Protein AF-A0A418AYM3-F1 (afdb_monomer)

Mean predicted aligned error: 15.89 Å

Solvent-accessible surface area (backbone atoms only — not comparable to full-atom values): 17058 Å² total; per-residue (Å²): 141,89,84,92,72,66,67,68,60,54,55,49,50,54,51,50,50,59,42,54,69,32,86,72,58,25,53,63,53,52,51,51,53,23,50,48,31,40,49,50,16,50,53,50,24,64,75,63,73,41,89,40,76,66,25,54,49,30,38,49,53,20,50,52,45,51,55,51,46,59,67,60,46,63,55,54,53,56,54,37,52,49,24,62,74,59,51,32,89,88,58,82,89,62,53,74,69,54,29,53,52,44,51,51,33,36,52,25,46,61,54,18,50,60,26,42,50,51,15,49,52,28,46,67,39,72,61,55,86,71,81,69,89,84,64,85,72,82,57,76,62,61,91,87,63,68,95,62,60,25,68,61,31,40,52,53,18,53,51,25,47,51,51,28,53,56,49,48,53,51,52,53,52,54,49,51,53,55,50,53,50,52,49,51,55,51,50,54,61,41,63,76,53,69,92,56,70,58,96,78,76,89,88,55,64,64,20,30,33,36,26,73,51,70,98,60,45,79,45,65,31,39,24,74,42,73,42,69,95,76,60,24,32,28,39,43,98,41,61,43,74,43,98,86,71,51,75,39,72,44,73,38,52,69,90,34,46,44,79,75,44,80,68,83,44,79,67,53,49,54,50,46,64,74,51,28,43,84,65,55,61,77,62,68,81,70,78,53,76,70,66,62,62,64,73,72,73,127

Sequence (298 aa):
MGDAGGGRTADSLVKIVGYTSSTYKADKVSKSIGYGFAFLARVIELYAKKPTRHSQGLSAVAGQIAYARYVTRFTGIFECLEALKNGSWVGADDNDHLKRVVTLQVYSMLLYYPLEHASFVGFVYVVDAFSVTGVTFSRSAPKWFPSLDASKCSRQSCMAWGAYVALDLYVNHARLSILAERERQLLDKKSDVPDVEVRSIPIRKDDEVLIVRGSNKGKEGRVTQVYRKKFVIHVERVVKEKVNGAAVNTGIHPSKVVITKLKLDKDRKKILERKNRAVGDKNKGKFTEADVAMANVD

InterPro domains:
  IPR005756 Large ribosomal subunit protein uL24, eukaryota_archaea [PF16906] (197-275)
  IPR005756 Large ribosomal subunit protein uL24, eukaryota_archaea [PTHR11143] (196-292)
  IPR005756 Large ribosomal subunit protein uL24, eukaryota_archaea [TIGR01080] (196-275)
  IPR005824 KOW [PF00467] (205-236)
  IPR005824 KOW [SM00739] (202-229)
  IPR005825 Large ribosomal subunit protein uL24, conserved site [PS01108] (206-223)
  IPR008733 Peroxisomal biogenesis factor 11 [PF05648] (14-132)
  IPR008991 Translation protein SH3-like domain superfamily [SSF50104] (195-276)
  IPR014722 Large ribosomal subunit protein uL2, domain 2 [G3DSA:2.30.30.30] (170-296)
  IPR041988 Large ribosomal subunit protein uL24, KOW domain [cd06089] (206-259)

Radius of gyration: 35.19 Å; Cα contacts (8 Å, |Δi|>4): 288; chains: 1; bounding box: 111×43×90 Å

Structure (mmCIF, N/CA/C/O backbone):
data_AF-A0A418AYM3-F1
#
_entry.id   AF-A0A418AYM3-F1
#
loop_
_atom_site.group_PDB
_atom_site.id
_atom_site.type_symbol
_atom_site.label_atom_id
_atom_site.label_alt_id
_atom_site.label_comp_id
_atom_site.label_asym_id
_atom_site.label_entity_id
_atom_site.label_seq_id
_atom_site.pdbx_PDB_ins_code
_atom_site.Cartn_x
_atom_site.Cartn_y
_atom_site.Cartn_z
_atom_site.occupancy
_atom_site.B_iso_or_equiv
_atom_site.auth_seq_id
_atom_site.auth_comp_id
_atom_site.auth_asym_id
_atom_site.auth_atom_id
_atom_site.pdbx_PDB_model_num
ATOM 1 N N . MET A 1 1 ? -20.464 27.013 -10.805 1.00 36.78 1 MET A N 1
ATOM 2 C CA . MET A 1 1 ? -19.356 26.990 -11.785 1.00 36.78 1 MET A CA 1
ATOM 3 C C . MET A 1 1 ? -18.076 26.855 -10.979 1.00 36.78 1 MET A C 1
ATOM 5 O O . MET A 1 1 ? -17.816 27.732 -10.182 1.00 36.78 1 MET A O 1
ATOM 9 N N . GLY A 1 2 ? -17.338 25.753 -10.956 1.00 45.09 2 GLY A N 1
ATOM 10 C CA . GLY A 1 2 ? -17.092 24.791 -12.019 1.00 45.09 2 GLY A CA 1
ATOM 11 C C . GLY A 1 2 ? -15.618 24.877 -12.408 1.00 45.09 2 GLY A C 1
ATOM 12 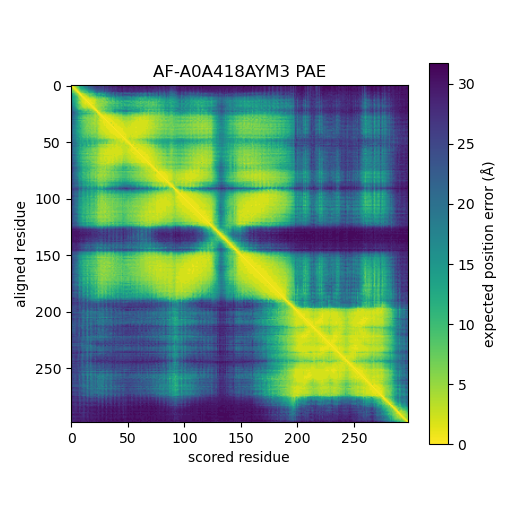O O . GLY A 1 2 ? -15.334 25.246 -13.534 1.00 45.09 2 GLY A O 1
ATOM 13 N N . ASP A 1 3 ? -14.707 24.576 -11.478 1.00 37.41 3 ASP A N 1
ATOM 14 C CA . ASP A 1 3 ? -13.320 24.242 -11.814 1.00 37.41 3 ASP A CA 1
ATOM 15 C C . ASP A 1 3 ? -12.837 23.107 -10.902 1.00 37.41 3 ASP A C 1
ATOM 17 O O . ASP A 1 3 ? -12.295 23.304 -9.819 1.00 37.41 3 ASP A O 1
ATOM 21 N N . ALA A 1 4 ? -13.161 21.881 -11.306 1.00 42.47 4 ALA A N 1
ATOM 22 C CA . ALA A 1 4 ? -12.721 20.647 -10.655 1.00 42.47 4 ALA A CA 1
ATOM 23 C C . ALA A 1 4 ? -11.953 19.749 -11.645 1.00 42.47 4 ALA A C 1
ATOM 25 O O . ALA A 1 4 ? -11.939 18.524 -11.505 1.00 42.47 4 ALA A O 1
ATOM 26 N N . GLY A 1 5 ? -11.342 20.358 -12.672 1.00 41.41 5 GLY A N 1
ATOM 27 C CA . GLY A 1 5 ? -10.669 19.651 -13.765 1.00 41.41 5 GLY A CA 1
ATOM 28 C C . GLY A 1 5 ? -9.152 19.856 -13.831 1.00 41.41 5 GLY A C 1
ATOM 29 O O . GLY A 1 5 ? -8.444 18.921 -14.195 1.00 41.41 5 GLY A O 1
ATOM 30 N N . GLY A 1 6 ? -8.636 21.035 -13.452 1.00 43.59 6 GLY A N 1
ATOM 31 C CA . GLY A 1 6 ? -7.238 21.420 -13.719 1.00 43.59 6 GLY A CA 1
ATOM 32 C C . GLY A 1 6 ? -6.185 21.009 -12.677 1.00 43.59 6 GLY A C 1
ATOM 33 O O . GLY A 1 6 ? -5.007 20.903 -13.006 1.00 43.59 6 GLY A O 1
ATOM 34 N N . GLY A 1 7 ? -6.573 20.740 -11.424 1.00 47.88 7 GLY A N 1
ATOM 35 C CA . GLY A 1 7 ? -5.605 20.561 -10.325 1.00 47.88 7 GLY A CA 1
ATOM 36 C C . GLY A 1 7 ? -4.779 19.267 -10.378 1.00 47.88 7 GLY A C 1
ATOM 37 O O . GLY A 1 7 ? -3.614 19.253 -9.993 1.00 47.88 7 GLY A O 1
ATOM 38 N N . ARG A 1 8 ? -5.342 18.168 -10.898 1.00 52.84 8 ARG A N 1
ATOM 39 C CA . ARG A 1 8 ? -4.663 16.857 -10.893 1.00 52.84 8 ARG A CA 1
ATOM 40 C C . ARG A 1 8 ? -3.516 16.761 -11.900 1.00 52.84 8 ARG A C 1
ATOM 42 O O . ARG A 1 8 ? -2.534 16.070 -11.632 1.00 52.84 8 ARG A O 1
ATOM 49 N N . THR A 1 9 ? -3.624 17.423 -13.049 1.00 55.75 9 THR A N 1
ATOM 50 C CA . THR A 1 9 ? -2.596 17.383 -14.101 1.00 55.75 9 THR A CA 1
ATOM 51 C C . THR A 1 9 ? -1.402 18.264 -13.744 1.00 55.75 9 THR A C 1
ATOM 53 O O . THR A 1 9 ? -0.266 17.819 -13.899 1.00 55.75 9 THR A O 1
ATOM 56 N N . ALA A 1 10 ? -1.646 19.451 -13.176 1.00 58.22 10 ALA A N 1
ATOM 57 C CA . ALA A 1 10 ? -0.600 20.334 -12.662 1.00 58.22 10 ALA A CA 1
ATOM 58 C C . ALA A 1 10 ? 0.210 19.661 -11.538 1.00 58.22 10 ALA A C 1
ATOM 60 O O . ALA A 1 10 ? 1.436 19.604 -11.622 1.00 58.22 10 ALA A O 1
ATOM 61 N N . ASP A 1 11 ? -0.458 19.035 -10.562 1.00 73.00 11 ASP A N 1
ATOM 62 C CA . ASP A 1 11 ? 0.208 18.271 -9.495 1.00 73.00 11 ASP A CA 1
ATOM 63 C C . ASP A 1 11 ? 1.028 17.089 -10.029 1.00 73.00 11 ASP A C 1
ATOM 65 O O . ASP A 1 11 ? 2.092 16.761 -9.500 1.00 73.00 11 ASP A O 1
ATOM 69 N N . SER A 1 12 ? 0.538 16.428 -11.080 1.00 72.44 12 SER A N 1
ATOM 70 C CA . SER A 1 12 ? 1.237 15.300 -11.703 1.00 72.44 12 SER A CA 1
ATOM 71 C C . SER A 1 12 ? 2.505 15.758 -12.421 1.00 72.44 12 SER A C 1
ATOM 73 O O . SER A 1 12 ? 3.556 15.141 -12.258 1.00 72.44 12 SER A O 1
ATOM 75 N N . LEU A 1 13 ? 2.435 16.863 -13.168 1.00 74.81 13 LEU A N 1
ATOM 76 C CA . LEU A 1 13 ? 3.589 17.441 -13.855 1.00 74.81 13 LEU A CA 1
ATOM 77 C C . LEU A 1 13 ? 4.638 17.947 -12.867 1.00 74.81 13 LEU A C 1
ATOM 79 O O . LEU A 1 13 ? 5.813 17.648 -13.044 1.00 74.81 13 LEU A O 1
ATOM 83 N N . VAL A 1 14 ? 4.233 18.623 -11.791 1.00 77.81 14 VAL A N 1
ATOM 84 C CA . VAL A 1 14 ? 5.157 19.073 -10.737 1.00 77.81 14 VAL A CA 1
ATOM 85 C C . VAL A 1 14 ? 5.858 17.884 -10.071 1.00 77.81 14 VAL A C 1
ATOM 87 O O . VAL A 1 14 ? 7.068 17.931 -9.849 1.00 77.81 14 VAL A O 1
ATOM 90 N N . LYS A 1 15 ? 5.145 16.777 -9.820 1.00 75.69 15 LYS A N 1
ATOM 91 C CA . LYS A 1 15 ? 5.744 15.535 -9.297 1.00 75.69 15 LYS A CA 1
ATOM 92 C C . LYS A 1 15 ? 6.720 14.892 -10.278 1.00 75.69 15 LYS A C 1
ATOM 94 O O . LYS A 1 15 ? 7.778 14.437 -9.852 1.00 75.69 15 LYS A O 1
ATOM 99 N N . ILE A 1 16 ? 6.389 14.857 -11.569 1.00 71.38 16 ILE A N 1
ATOM 100 C CA . ILE A 1 16 ? 7.283 14.335 -12.613 1.00 71.38 16 ILE A CA 1
ATOM 101 C C . ILE A 1 16 ? 8.535 15.205 -12.709 1.00 71.38 16 ILE A C 1
ATOM 103 O O . ILE A 1 16 ? 9.635 14.665 -12.678 1.00 71.38 16 ILE A O 1
ATOM 107 N N . VAL A 1 17 ? 8.380 16.531 -12.743 1.00 74.69 17 VAL A N 1
ATOM 108 C CA . VAL A 1 17 ? 9.496 17.484 -12.781 1.00 74.69 17 VAL A CA 1
ATOM 109 C C . VAL A 1 17 ? 10.391 17.299 -11.558 1.00 74.69 17 VAL A C 1
ATOM 111 O O . VAL A 1 17 ? 11.592 17.106 -11.726 1.00 74.69 17 VAL A O 1
ATOM 114 N N . GLY A 1 18 ? 9.815 17.229 -10.353 1.00 70.88 18 GLY A N 1
ATOM 115 C CA . GLY A 1 18 ? 10.549 16.956 -9.113 1.00 70.88 18 GLY A CA 1
ATOM 116 C C . GLY A 1 18 ? 11.254 15.592 -9.091 1.00 70.88 18 GLY A C 1
ATOM 117 O O . GLY A 1 18 ? 12.337 15.450 -8.524 1.00 70.88 18 GLY A O 1
ATOM 118 N N . TYR A 1 19 ? 10.672 14.577 -9.736 1.00 68.75 19 TYR A N 1
ATOM 119 C CA . TYR A 1 19 ? 11.290 13.260 -9.895 1.00 68.75 19 TYR A CA 1
ATOM 120 C C . TYR A 1 19 ? 12.462 13.293 -10.885 1.00 68.75 19 TYR A C 1
ATOM 122 O O . TYR A 1 19 ? 13.511 12.712 -10.618 1.00 68.75 19 TYR A O 1
ATOM 130 N N . THR A 1 20 ? 12.308 14.002 -12.006 1.00 63.72 20 THR A N 1
ATOM 131 C CA . THR A 1 20 ? 13.342 14.157 -13.042 1.00 63.72 20 THR A CA 1
ATOM 132 C C . THR A 1 20 ? 14.465 15.108 -12.648 1.00 63.72 20 THR A C 1
ATOM 134 O O . THR A 1 20 ? 15.572 14.971 -13.155 1.00 63.72 20 THR A O 1
ATOM 137 N N . SER A 1 21 ? 14.210 16.059 -11.746 1.00 63.84 21 SER A N 1
ATOM 138 C CA . SER A 1 21 ? 15.212 17.015 -11.264 1.00 63.84 21 SER A CA 1
ATOM 139 C C . SER A 1 21 ? 16.143 16.416 -10.211 1.00 63.84 21 SER A C 1
ATOM 141 O O . SER A 1 21 ? 17.162 17.010 -9.874 1.00 63.84 21 SER A O 1
ATOM 143 N N . SER A 1 22 ? 15.804 15.246 -9.667 1.00 66.12 22 SER A N 1
ATOM 144 C CA . SER A 1 22 ? 16.692 14.487 -8.796 1.00 66.12 22 SER A CA 1
ATOM 145 C C . SER A 1 22 ? 17.742 13.772 -9.645 1.00 66.12 22 SER A C 1
ATOM 147 O O . SER A 1 22 ? 17.424 12.851 -10.396 1.00 66.12 22 SER A O 1
ATOM 149 N N . THR A 1 23 ? 19.007 14.170 -9.493 1.00 59.06 23 THR A N 1
ATOM 150 C CA . THR A 1 23 ? 20.146 13.654 -10.274 1.00 59.06 23 THR A CA 1
ATOM 151 C C . THR A 1 23 ? 20.258 12.126 -10.254 1.00 59.06 23 THR A C 1
ATOM 153 O O . THR A 1 23 ? 20.696 11.534 -11.234 1.00 59.06 23 THR A O 1
ATOM 156 N N . TYR A 1 24 ? 19.830 11.478 -9.166 1.00 61.88 24 TYR A N 1
ATOM 157 C CA . TYR A 1 24 ? 19.877 10.022 -9.005 1.00 61.88 24 TYR A CA 1
ATOM 158 C C . TYR A 1 24 ? 18.598 9.315 -9.504 1.00 61.88 24 TYR A C 1
ATOM 160 O O . TYR A 1 24 ? 18.683 8.262 -10.132 1.00 61.88 24 TYR A O 1
ATOM 168 N N . LYS A 1 25 ? 17.406 9.918 -9.353 1.00 64.44 25 LYS A N 1
ATOM 169 C CA . LYS A 1 25 ? 16.136 9.330 -9.845 1.00 64.44 25 LYS A CA 1
ATOM 170 C C . LYS A 1 25 ? 15.905 9.537 -11.346 1.00 64.44 25 LYS A C 1
ATOM 172 O O . LYS A 1 25 ? 15.148 8.778 -11.958 1.00 64.44 25 LYS A O 1
ATOM 177 N N . ALA A 1 26 ? 16.587 10.511 -11.951 1.00 68.69 26 ALA A N 1
ATOM 178 C CA . ALA A 1 26 ? 16.517 10.819 -13.378 1.00 68.69 26 ALA A CA 1
ATOM 179 C C . ALA A 1 26 ? 16.945 9.649 -14.287 1.00 68.69 26 ALA A C 1
ATOM 181 O O . ALA A 1 26 ? 16.439 9.542 -15.406 1.00 68.69 26 ALA A O 1
ATOM 182 N N . ASP A 1 27 ? 17.802 8.727 -13.816 1.00 74.38 27 ASP A N 1
ATOM 183 C CA . ASP A 1 27 ? 18.260 7.573 -14.614 1.00 74.38 27 ASP A CA 1
ATOM 184 C C . ASP A 1 27 ? 17.092 6.732 -15.146 1.00 74.38 27 ASP A C 1
ATOM 186 O O . ASP A 1 27 ? 17.103 6.293 -16.297 1.00 74.38 27 ASP A O 1
ATOM 190 N N . LYS A 1 28 ? 16.043 6.549 -14.338 1.00 75.56 28 LYS A N 1
ATOM 191 C CA . LYS A 1 28 ? 14.862 5.754 -14.711 1.00 75.56 28 LYS A CA 1
ATOM 192 C C . LYS A 1 28 ? 14.085 6.387 -15.868 1.00 75.56 28 LYS A C 1
ATOM 194 O O . LYS A 1 28 ? 13.540 5.671 -16.714 1.00 75.56 28 LYS A O 1
ATOM 199 N N . VAL A 1 29 ? 14.077 7.715 -15.946 1.00 80.38 29 VAL A N 1
ATOM 200 C CA . VAL A 1 29 ? 13.439 8.459 -17.039 1.00 80.38 29 VAL A CA 1
ATOM 201 C C . VAL A 1 29 ? 14.295 8.382 -18.297 1.00 80.38 29 VAL A C 1
ATOM 203 O O . VAL A 1 29 ? 13.788 7.980 -19.344 1.00 80.38 29 VAL A O 1
ATOM 206 N N . SER A 1 30 ? 15.603 8.622 -18.186 1.00 81.62 30 SER A N 1
ATOM 207 C CA . SER A 1 30 ? 16.551 8.456 -19.298 1.00 81.62 30 SER A CA 1
ATOM 208 C C . SER A 1 30 ? 16.526 7.034 -19.869 1.00 81.62 30 SER A C 1
ATOM 210 O O . SER A 1 30 ? 16.539 6.850 -21.084 1.00 81.62 30 SER A O 1
ATOM 212 N N . LYS A 1 31 ? 16.411 6.013 -19.008 1.00 83.44 31 LYS A N 1
ATOM 213 C CA . LYS A 1 31 ? 16.246 4.601 -19.392 1.00 83.44 31 LYS A CA 1
ATOM 214 C C . LYS A 1 31 ? 14.990 4.384 -20.233 1.00 83.44 31 LYS A C 1
ATOM 216 O O . LYS A 1 31 ? 15.053 3.735 -21.273 1.00 83.44 31 LYS A O 1
ATOM 221 N N . SER A 1 32 ? 13.863 4.929 -19.781 1.00 85.69 32 SER A N 1
ATOM 222 C CA . SER A 1 32 ? 12.568 4.781 -20.454 1.00 85.69 32 SER A CA 1
ATOM 223 C C . SER A 1 32 ? 12.567 5.465 -21.821 1.00 85.69 32 SER A C 1
ATOM 225 O O . SER A 1 32 ? 12.124 4.872 -22.801 1.00 85.69 32 SER A O 1
ATOM 227 N N . ILE A 1 33 ? 13.142 6.668 -21.910 1.00 88.75 33 ILE A N 1
ATOM 228 C CA . ILE A 1 33 ? 13.311 7.402 -23.172 1.00 88.75 33 ILE A CA 1
ATOM 229 C C . ILE A 1 33 ? 14.222 6.624 -24.131 1.00 88.75 33 ILE A C 1
ATOM 231 O O . ILE A 1 33 ? 13.869 6.429 -25.293 1.00 88.75 33 ILE A O 1
ATOM 235 N N . GLY A 1 34 ? 15.360 6.123 -23.641 1.00 88.19 34 GLY A N 1
ATOM 236 C CA . GLY A 1 34 ? 16.303 5.341 -24.441 1.00 88.19 34 GLY A CA 1
ATOM 237 C C . GLY A 1 34 ? 15.672 4.079 -25.034 1.00 88.19 34 GLY A C 1
ATOM 238 O O . GLY A 1 34 ? 15.790 3.840 -26.236 1.00 88.19 34 GLY A O 1
ATOM 239 N N . TYR A 1 35 ? 14.937 3.303 -24.229 1.00 90.12 35 TYR A N 1
ATOM 240 C CA . TYR A 1 35 ? 14.205 2.140 -24.744 1.00 90.12 35 TYR A CA 1
ATOM 241 C C . TYR A 1 35 ? 13.056 2.523 -25.670 1.00 90.12 35 TYR A C 1
ATOM 243 O O . TYR A 1 35 ? 12.827 1.817 -26.649 1.00 90.12 35 TYR A O 1
ATOM 251 N N . GLY A 1 36 ? 12.371 3.639 -25.413 1.00 93.06 36 GLY A N 1
ATOM 252 C CA . GLY A 1 36 ? 11.343 4.168 -26.307 1.00 93.06 36 GLY A CA 1
ATOM 253 C C . GLY A 1 36 ? 11.892 4.463 -27.704 1.00 93.06 36 GLY A C 1
ATOM 254 O O . GLY A 1 36 ? 11.310 4.026 -28.695 1.00 93.06 36 GLY A O 1
ATOM 255 N N . PHE A 1 37 ? 13.051 5.122 -27.798 1.00 92.56 37 PHE A N 1
ATOM 256 C CA . PHE A 1 37 ? 13.711 5.373 -29.082 1.00 92.56 37 PHE A CA 1
ATOM 257 C C . PHE A 1 37 ? 14.220 4.098 -29.753 1.00 92.56 37 PHE A C 1
ATOM 259 O O . PHE A 1 37 ? 14.037 3.946 -30.960 1.00 92.56 37 PHE A O 1
ATOM 266 N N . ALA A 1 38 ? 14.792 3.158 -28.996 1.00 89.88 38 ALA A N 1
ATOM 267 C CA . ALA A 1 38 ? 15.215 1.867 -29.539 1.00 89.88 38 ALA A CA 1
ATOM 268 C C . ALA A 1 38 ? 14.025 1.060 -30.092 1.00 89.88 38 ALA A C 1
ATOM 270 O O . ALA A 1 38 ? 14.105 0.495 -31.183 1.00 89.88 38 ALA A O 1
ATOM 271 N N . PHE A 1 39 ? 12.905 1.042 -29.367 1.00 93.50 39 PHE A N 1
ATOM 272 C CA . PHE A 1 39 ? 11.673 0.391 -29.797 1.00 93.50 39 PHE A CA 1
ATOM 273 C C . PHE A 1 39 ? 11.108 1.050 -31.055 1.00 93.50 39 PHE A C 1
ATOM 275 O O . PHE A 1 39 ? 10.860 0.365 -32.044 1.00 93.50 39 PHE A O 1
ATOM 282 N N . LEU A 1 40 ? 10.971 2.379 -31.057 1.00 93.00 40 LEU A N 1
ATOM 283 C CA . LEU A 1 40 ? 10.444 3.120 -32.200 1.00 93.00 40 LEU A CA 1
ATOM 284 C C . LEU A 1 40 ? 11.318 2.940 -33.448 1.00 93.00 40 LEU A C 1
ATOM 286 O O . LEU A 1 40 ? 10.786 2.739 -34.538 1.00 93.00 40 LEU A O 1
ATOM 290 N N . ALA A 1 41 ? 12.644 2.935 -33.289 1.00 91.69 41 ALA A N 1
ATOM 291 C CA . ALA A 1 41 ? 13.572 2.628 -34.372 1.00 91.69 41 ALA A CA 1
ATOM 292 C C . ALA A 1 41 ? 13.267 1.258 -34.997 1.00 91.69 41 ALA A C 1
ATOM 294 O O . ALA A 1 41 ? 13.148 1.159 -36.218 1.00 91.69 41 ALA A O 1
ATOM 295 N N . ARG A 1 42 ? 13.061 0.218 -34.177 1.00 91.38 42 ARG A N 1
ATOM 296 C CA . ARG A 1 42 ? 12.730 -1.128 -34.673 1.00 91.38 42 ARG A CA 1
ATOM 297 C C . ARG A 1 42 ? 11.344 -1.230 -35.279 1.00 91.38 42 ARG A C 1
ATOM 299 O O . ARG A 1 42 ? 11.200 -1.887 -36.303 1.00 91.38 42 ARG A O 1
ATOM 306 N N . VAL A 1 43 ? 10.349 -0.545 -34.725 1.00 94.25 43 VAL A N 1
ATOM 307 C CA . VAL A 1 43 ? 9.015 -0.475 -35.335 1.00 94.25 43 VAL A CA 1
ATOM 308 C C . VAL A 1 43 ? 9.105 0.128 -36.739 1.00 94.25 43 VAL A C 1
ATOM 310 O O . VAL A 1 43 ? 8.588 -0.459 -37.686 1.00 94.25 43 VAL A O 1
ATOM 313 N N . ILE A 1 44 ? 9.820 1.243 -36.907 1.00 92.25 44 ILE A N 1
ATOM 314 C CA . ILE A 1 44 ? 9.998 1.892 -38.216 1.00 92.25 44 ILE A CA 1
ATOM 315 C C . ILE A 1 44 ? 10.696 0.955 -39.211 1.00 92.25 44 ILE A C 1
ATOM 317 O O . ILE A 1 44 ? 10.286 0.879 -40.367 1.00 92.25 44 ILE A O 1
ATOM 321 N N . GLU A 1 45 ? 11.718 0.215 -38.777 1.00 93.06 45 GLU A N 1
ATOM 322 C CA . GLU A 1 45 ? 12.416 -0.756 -39.633 1.00 93.06 45 GLU A CA 1
ATOM 323 C C . GLU A 1 45 ? 11.528 -1.915 -40.064 1.00 93.06 45 GLU A C 1
ATOM 325 O O . GLU A 1 45 ? 11.578 -2.315 -41.227 1.00 93.06 45 GLU A O 1
ATOM 330 N N . LEU A 1 46 ? 10.694 -2.427 -39.157 1.00 93.12 46 LEU A N 1
ATOM 331 C CA . LEU A 1 46 ? 9.745 -3.495 -39.460 1.00 93.12 46 LEU A CA 1
ATOM 332 C C . LEU A 1 46 ? 8.705 -3.041 -40.491 1.00 93.12 46 LEU A C 1
ATOM 334 O O . LEU A 1 46 ? 8.443 -3.767 -41.449 1.00 93.12 46 LEU A O 1
ATOM 338 N N . TYR A 1 47 ? 8.167 -1.825 -40.348 1.00 93.94 47 TYR A N 1
ATOM 339 C CA . TYR A 1 47 ? 7.223 -1.256 -41.317 1.00 93.94 47 TYR A CA 1
ATOM 340 C C . TYR A 1 47 ? 7.877 -0.962 -42.670 1.00 93.94 47 TYR A C 1
ATOM 342 O O . TYR A 1 47 ? 7.300 -1.254 -43.716 1.00 93.94 47 TYR A O 1
ATOM 350 N N . ALA A 1 48 ? 9.089 -0.406 -42.669 1.00 90.94 48 ALA A N 1
ATOM 351 C CA . ALA A 1 48 ? 9.804 -0.060 -43.893 1.00 90.94 48 ALA A CA 1
ATOM 352 C C . ALA A 1 48 ? 10.479 -1.268 -44.570 1.00 90.94 48 ALA A C 1
ATOM 354 O O . ALA A 1 48 ? 10.951 -1.134 -45.699 1.00 90.94 48 ALA A O 1
ATOM 355 N N . LYS A 1 49 ? 10.566 -2.422 -43.886 1.00 92.94 49 LYS A N 1
ATOM 356 C CA . LYS A 1 49 ? 11.347 -3.622 -44.262 1.00 92.94 49 LYS A CA 1
ATOM 357 C C . LYS A 1 49 ? 12.825 -3.342 -44.588 1.00 92.94 49 LYS A C 1
ATOM 359 O O . LYS A 1 49 ? 13.505 -4.187 -45.162 1.00 92.94 49 LYS A O 1
ATOM 364 N N . LYS A 1 50 ? 13.325 -2.153 -44.246 1.00 89.44 50 LYS A N 1
ATOM 365 C CA . LYS A 1 50 ? 14.692 -1.689 -44.498 1.00 89.44 50 LYS A CA 1
ATOM 366 C C . LYS A 1 50 ? 15.103 -0.664 -43.441 1.00 89.44 50 LYS A C 1
ATOM 368 O O . LYS A 1 50 ? 14.239 0.074 -42.957 1.00 89.44 50 LYS A O 1
ATOM 373 N N . PRO A 1 51 ? 16.400 -0.569 -43.107 1.00 88.50 51 PRO A N 1
ATOM 374 C CA . PRO A 1 51 ? 16.886 0.491 -42.240 1.00 88.50 51 PRO A CA 1
ATOM 375 C C . PRO A 1 51 ? 16.690 1.844 -42.928 1.00 88.50 51 PRO A C 1
ATOM 377 O O . PRO A 1 51 ? 17.119 2.057 -44.063 1.00 88.50 51 PRO A O 1
ATOM 380 N N . THR A 1 52 ? 16.003 2.758 -42.249 1.00 91.06 52 THR A N 1
ATOM 381 C CA . THR A 1 52 ? 15.756 4.118 -42.740 1.00 91.06 52 THR A CA 1
ATOM 382 C C . THR A 1 52 ? 16.677 5.093 -42.019 1.00 91.06 52 THR A C 1
ATOM 384 O O . THR A 1 52 ? 17.127 4.834 -40.905 1.00 91.06 52 THR A O 1
ATOM 387 N N . ARG A 1 53 ? 16.922 6.269 -42.608 1.00 91.12 53 ARG A N 1
ATOM 388 C CA . ARG A 1 53 ? 17.695 7.332 -41.941 1.00 91.12 53 ARG A CA 1
ATOM 389 C C . ARG A 1 53 ? 17.115 7.691 -40.566 1.00 91.12 53 ARG A C 1
ATOM 391 O O . ARG A 1 53 ? 17.865 7.939 -39.627 1.00 91.12 53 ARG A O 1
ATOM 398 N N . HIS A 1 54 ? 15.788 7.692 -40.443 1.00 87.94 54 HIS A N 1
ATOM 399 C CA . HIS A 1 54 ? 15.103 7.976 -39.183 1.00 87.94 54 HIS A CA 1
ATOM 400 C C . HIS A 1 54 ? 15.292 6.857 -38.148 1.00 87.94 54 HIS A C 1
ATOM 402 O O . HIS A 1 54 ? 15.565 7.164 -36.990 1.00 87.94 54 HIS A O 1
ATOM 408 N N . SER A 1 55 ? 15.219 5.578 -38.543 1.00 89.25 55 SER A N 1
ATOM 409 C CA . SER A 1 55 ? 15.458 4.465 -37.611 1.00 89.25 55 SER A CA 1
ATOM 410 C C . SER A 1 55 ? 16.909 4.405 -37.141 1.00 89.25 55 SER A C 1
ATOM 412 O O . SER A 1 55 ? 17.161 4.259 -35.946 1.00 89.25 55 SER A O 1
ATOM 414 N N . GLN A 1 56 ? 17.863 4.613 -38.051 1.00 89.88 56 GLN A N 1
ATOM 415 C CA . GLN A 1 56 ? 19.286 4.681 -37.718 1.00 89.88 56 GLN A CA 1
ATOM 416 C C . GLN A 1 56 ? 19.588 5.848 -36.771 1.00 89.88 56 GLN A C 1
ATOM 418 O O . GLN A 1 56 ? 20.299 5.664 -35.786 1.00 89.88 56 GLN A O 1
ATOM 423 N N . GLY A 1 57 ? 18.997 7.025 -37.014 1.00 89.38 57 GLY A N 1
ATOM 424 C CA . GLY A 1 57 ? 19.127 8.184 -36.129 1.00 89.38 57 GLY A CA 1
ATOM 425 C C . GLY A 1 57 ? 18.579 7.921 -34.723 1.00 89.38 57 GLY A C 1
ATOM 426 O O . GLY A 1 57 ? 19.271 8.168 -33.739 1.00 89.38 57 GLY A O 1
ATOM 427 N N . LEU A 1 58 ? 17.374 7.354 -34.613 1.00 90.50 58 LEU A N 1
ATOM 428 C CA . LEU A 1 58 ? 16.771 7.002 -33.321 1.00 90.50 58 LEU A CA 1
ATOM 429 C C . LEU A 1 58 ? 17.571 5.926 -32.575 1.00 90.50 58 LEU A C 1
ATOM 431 O O . LEU A 1 58 ? 17.768 6.037 -31.366 1.00 90.50 58 LEU A O 1
ATOM 435 N N . SER A 1 59 ? 18.084 4.918 -33.287 1.00 88.44 59 SER A N 1
ATOM 436 C CA . SER A 1 59 ? 18.947 3.888 -32.701 1.00 88.44 59 SER A CA 1
ATOM 437 C C . SER A 1 59 ? 20.281 4.463 -32.216 1.00 88.44 59 SER A C 1
ATOM 439 O O . SER A 1 59 ? 20.771 4.054 -31.165 1.00 88.44 59 SER A O 1
ATOM 441 N N . ALA A 1 60 ? 20.865 5.422 -32.941 1.00 87.81 60 ALA A N 1
ATOM 442 C CA . ALA A 1 60 ? 22.090 6.101 -32.524 1.00 87.81 60 ALA A CA 1
ATOM 443 C C . ALA A 1 60 ? 21.863 6.940 -31.257 1.00 87.81 60 ALA A C 1
ATOM 445 O O . ALA A 1 60 ? 22.650 6.853 -30.315 1.00 87.81 60 ALA A O 1
ATOM 446 N N . VAL A 1 61 ? 20.755 7.688 -31.192 1.00 88.25 61 VAL A N 1
ATOM 447 C CA . VAL A 1 61 ? 20.369 8.449 -29.992 1.00 88.25 61 VAL A CA 1
ATOM 448 C C . VAL A 1 61 ? 20.140 7.513 -28.803 1.00 88.25 61 VAL A C 1
ATOM 450 O O . VAL A 1 61 ? 20.653 7.774 -27.717 1.00 88.25 61 VAL A O 1
ATOM 453 N N . ALA A 1 62 ? 19.444 6.388 -28.996 1.00 86.75 62 ALA A N 1
ATOM 454 C CA . ALA A 1 62 ? 19.259 5.381 -27.950 1.00 86.75 62 ALA A CA 1
ATOM 455 C C . ALA A 1 62 ? 20.597 4.808 -27.446 1.00 86.75 62 ALA A C 1
ATOM 457 O O . ALA A 1 62 ? 20.779 4.647 -26.238 1.00 86.75 62 ALA A O 1
ATOM 458 N N . GLY A 1 63 ? 21.546 4.556 -28.354 1.00 84.62 63 GLY A N 1
ATOM 459 C CA . GLY A 1 63 ? 22.905 4.131 -28.017 1.00 84.62 63 GLY A CA 1
ATOM 460 C C . GLY A 1 63 ? 23.652 5.169 -27.178 1.00 84.62 63 GLY A C 1
ATOM 461 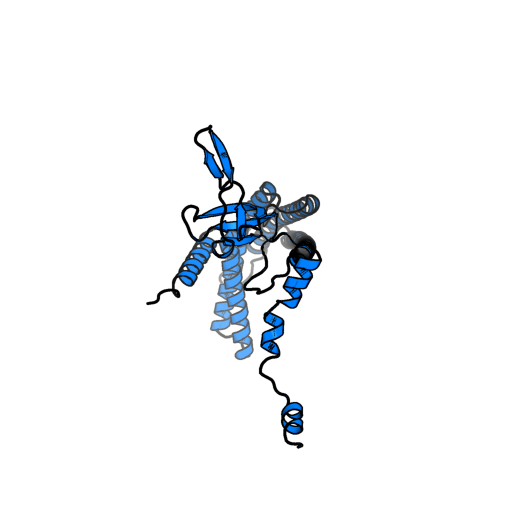O O . GLY A 1 63 ? 24.190 4.829 -26.129 1.00 84.62 63 GLY A O 1
ATOM 462 N N . GLN A 1 64 ? 23.626 6.445 -27.573 1.00 86.06 64 GLN A N 1
ATOM 463 C CA . GLN A 1 64 ? 24.270 7.528 -26.815 1.00 86.06 64 GLN A CA 1
ATOM 464 C C . GLN A 1 64 ? 23.649 7.724 -25.427 1.00 86.06 64 GLN A C 1
ATOM 466 O O . GLN A 1 64 ? 24.368 7.921 -24.449 1.00 86.06 64 GLN A O 1
ATOM 471 N N . ILE A 1 65 ? 22.324 7.593 -25.308 1.00 85.44 65 ILE A N 1
ATOM 472 C CA . ILE A 1 65 ? 21.645 7.588 -24.005 1.00 85.44 65 ILE A CA 1
ATOM 473 C C . ILE A 1 65 ? 22.125 6.401 -23.161 1.00 85.44 65 ILE A C 1
ATOM 475 O O . ILE A 1 65 ? 22.387 6.570 -21.973 1.00 85.44 65 ILE A O 1
ATOM 479 N N . ALA A 1 66 ? 22.281 5.209 -23.744 1.00 81.25 66 ALA A N 1
ATOM 480 C CA . ALA A 1 66 ? 22.815 4.053 -23.026 1.00 81.25 66 ALA A CA 1
ATOM 481 C C . ALA A 1 66 ? 24.257 4.292 -22.539 1.00 81.25 66 ALA A C 1
ATOM 483 O O . ALA A 1 66 ? 24.539 4.038 -21.369 1.00 81.25 66 ALA A O 1
ATOM 484 N N . TYR A 1 67 ? 25.132 4.851 -23.382 1.00 81.62 67 TYR A N 1
ATOM 485 C CA . TYR A 1 67 ? 26.499 5.247 -23.014 1.00 81.62 67 TYR A CA 1
ATOM 486 C C . TYR A 1 67 ? 26.527 6.269 -21.871 1.00 81.62 67 TYR A C 1
ATOM 488 O O . TYR A 1 67 ? 27.235 6.075 -20.883 1.00 81.62 67 TYR A O 1
ATOM 496 N N . ALA A 1 68 ? 25.719 7.328 -21.955 1.00 81.81 68 ALA A N 1
ATOM 497 C CA . ALA A 1 68 ? 25.617 8.330 -20.895 1.00 81.81 68 ALA A CA 1
ATOM 498 C C . ALA A 1 68 ? 25.151 7.710 -19.569 1.00 81.81 68 ALA A C 1
ATOM 500 O O . ALA A 1 68 ? 25.672 8.043 -18.505 1.00 81.81 68 ALA A O 1
ATOM 501 N N . ARG A 1 69 ? 24.218 6.752 -19.634 1.00 82.69 69 ARG A N 1
ATOM 502 C CA . ARG A 1 69 ? 23.719 6.036 -18.457 1.00 82.69 69 ARG A CA 1
ATOM 503 C C . ARG A 1 69 ? 24.765 5.146 -17.804 1.00 82.69 69 ARG A C 1
ATOM 505 O O . ARG A 1 69 ? 24.762 5.066 -16.580 1.00 82.69 69 ARG A O 1
ATOM 512 N N . TYR A 1 70 ? 25.659 4.517 -18.574 1.00 78.44 70 TYR A N 1
ATOM 513 C CA . TYR A 1 70 ? 26.803 3.798 -18.002 1.00 78.44 70 TYR A CA 1
ATOM 514 C C . TYR A 1 70 ? 27.621 4.728 -17.116 1.00 78.44 70 TYR A C 1
ATOM 516 O O . TYR A 1 70 ? 27.867 4.384 -15.969 1.00 78.44 70 TYR A O 1
ATOM 524 N N . VAL A 1 71 ? 27.929 5.939 -17.591 1.00 75.81 71 VAL A N 1
ATOM 525 C CA . VAL A 1 71 ? 28.670 6.935 -16.808 1.00 75.81 71 VAL A CA 1
ATOM 526 C C . VAL A 1 71 ? 27.881 7.374 -15.582 1.00 75.81 71 VAL A C 1
ATOM 528 O O . VAL A 1 71 ? 28.428 7.373 -14.493 1.00 75.81 71 VAL A O 1
ATOM 531 N N . THR A 1 72 ? 26.595 7.702 -15.685 1.00 76.75 72 THR A N 1
ATOM 532 C CA . THR A 1 72 ? 25.842 8.211 -14.523 1.00 76.75 72 THR A CA 1
ATOM 533 C C . THR A 1 72 ? 25.505 7.139 -13.485 1.00 76.75 72 THR A C 1
ATOM 535 O O . THR A 1 72 ? 25.137 7.477 -12.360 1.00 76.75 72 THR A O 1
ATOM 538 N N . ARG A 1 73 ? 25.653 5.846 -13.805 1.00 78.00 73 ARG A N 1
ATOM 539 C CA . ARG A 1 73 ? 25.248 4.745 -12.920 1.00 78.00 73 ARG A CA 1
ATOM 540 C C . ARG A 1 73 ? 26.072 4.589 -11.650 1.00 78.00 73 ARG A C 1
ATOM 542 O O . ARG A 1 73 ? 25.615 3.920 -10.731 1.00 78.00 73 ARG A O 1
ATOM 549 N N . PHE A 1 74 ? 27.256 5.205 -11.556 1.00 76.19 74 PHE A N 1
ATOM 550 C CA . PHE A 1 74 ? 28.042 5.163 -10.310 1.00 76.19 74 PHE A CA 1
ATOM 551 C C . PHE A 1 74 ? 27.258 5.783 -9.145 1.00 76.19 74 PHE A C 1
ATOM 553 O O . PHE A 1 74 ? 27.458 5.406 -7.994 1.00 76.19 74 PHE A O 1
ATOM 560 N N . THR A 1 75 ? 26.321 6.690 -9.449 1.00 77.31 75 THR A N 1
ATOM 561 C CA . THR A 1 75 ? 25.419 7.291 -8.460 1.00 77.31 75 THR A CA 1
ATOM 562 C C . THR A 1 75 ? 24.527 6.263 -7.757 1.00 77.31 75 THR A C 1
ATOM 564 O O . THR A 1 75 ? 24.115 6.504 -6.625 1.00 77.31 75 THR A O 1
ATOM 567 N N . GLY A 1 76 ? 24.315 5.080 -8.348 1.00 78.38 76 GLY A N 1
ATOM 568 C CA . GLY A 1 76 ? 23.599 3.963 -7.725 1.00 78.38 76 GLY A CA 1
ATOM 569 C C . GLY A 1 76 ? 24.273 3.417 -6.459 1.00 78.38 76 GLY A C 1
ATOM 570 O O . GLY A 1 76 ? 23.611 2.790 -5.633 1.00 78.38 76 GLY A O 1
ATOM 571 N N . ILE A 1 77 ? 25.563 3.704 -6.244 1.00 85.06 77 ILE A N 1
ATOM 572 C CA . ILE A 1 77 ? 26.254 3.399 -4.982 1.00 85.06 77 ILE A CA 1
ATOM 573 C C . ILE A 1 77 ? 25.641 4.203 -3.828 1.00 85.06 77 ILE A C 1
ATOM 575 O O . ILE A 1 77 ? 25.456 3.660 -2.741 1.00 85.06 77 ILE A O 1
ATOM 579 N N . PHE A 1 78 ? 25.261 5.464 -4.052 1.00 85.38 78 PHE A N 1
ATOM 580 C CA . PHE A 1 78 ? 24.622 6.277 -3.014 1.00 85.38 78 PHE A CA 1
ATOM 581 C C . PHE A 1 78 ? 23.243 5.730 -2.632 1.00 85.38 78 PHE A C 1
ATOM 583 O O . PHE A 1 78 ? 22.914 5.696 -1.449 1.00 85.38 78 PHE A O 1
ATOM 590 N N . GLU A 1 79 ? 22.482 5.209 -3.601 1.00 82.06 79 GLU A N 1
ATOM 591 C CA . GLU A 1 79 ? 21.200 4.541 -3.331 1.00 82.06 79 GLU A CA 1
ATOM 592 C C . GLU A 1 79 ? 21.387 3.269 -2.494 1.00 82.06 79 GLU A C 1
ATOM 594 O O . GLU A 1 79 ? 20.605 3.000 -1.586 1.00 82.06 79 GLU A O 1
ATOM 599 N N . CYS A 1 80 ? 22.458 2.510 -2.746 1.00 86.94 80 CYS A N 1
ATOM 600 C CA . CYS A 1 80 ? 22.803 1.339 -1.939 1.00 86.94 80 CYS A CA 1
ATOM 601 C C . CYS A 1 80 ? 23.104 1.720 -0.483 1.00 86.94 80 CYS A C 1
ATOM 603 O O . CYS A 1 80 ? 22.658 1.042 0.442 1.00 86.94 80 CYS A O 1
ATOM 605 N N . LEU A 1 81 ? 23.848 2.808 -0.268 1.00 87.31 81 LEU A N 1
ATOM 606 C CA . LEU A 1 81 ? 24.178 3.296 1.074 1.00 87.31 81 LEU A CA 1
ATOM 607 C C . LEU A 1 81 ? 22.934 3.795 1.818 1.00 87.31 81 LEU A C 1
ATOM 609 O O . LEU A 1 81 ? 22.776 3.531 3.010 1.00 87.31 81 LEU A O 1
ATOM 613 N N . GLU A 1 82 ? 22.029 4.475 1.117 1.00 84.56 82 GLU A N 1
ATOM 614 C CA . GLU A 1 82 ? 20.746 4.900 1.675 1.00 84.56 82 GLU A CA 1
ATOM 615 C C . GLU A 1 82 ? 19.861 3.697 2.035 1.00 84.56 82 GLU A C 1
ATOM 617 O O . GLU A 1 82 ? 19.317 3.640 3.139 1.00 84.56 82 GLU A O 1
ATOM 622 N N . ALA A 1 83 ? 19.784 2.689 1.162 1.00 84.62 83 ALA A N 1
ATOM 623 C CA . ALA A 1 83 ? 19.060 1.448 1.430 1.00 84.62 83 ALA A CA 1
ATOM 624 C C . ALA A 1 83 ? 19.639 0.681 2.631 1.00 84.62 83 ALA A C 1
ATOM 626 O O . ALA A 1 83 ? 18.879 0.137 3.433 1.00 84.62 83 ALA A O 1
ATOM 627 N N . LEU A 1 84 ? 20.967 0.687 2.807 1.00 87.38 84 LEU A N 1
ATOM 628 C CA . LEU A 1 84 ? 21.629 0.083 3.966 1.00 87.38 84 LEU A CA 1
ATOM 629 C C . LEU A 1 84 ? 21.289 0.821 5.268 1.00 87.38 84 LEU A C 1
ATOM 631 O O . LEU A 1 84 ? 21.037 0.181 6.286 1.00 87.38 84 LEU A O 1
ATOM 635 N N . LYS A 1 85 ? 21.237 2.159 5.231 1.00 86.25 85 LYS A N 1
ATOM 636 C CA . LYS A 1 85 ? 20.853 2.989 6.384 1.00 86.25 85 LYS A CA 1
ATOM 637 C C . LYS A 1 85 ? 19.385 2.794 6.767 1.00 86.25 85 LYS A C 1
ATOM 639 O O . LYS A 1 85 ? 19.063 2.744 7.951 1.00 86.25 85 LYS A O 1
ATOM 644 N N . ASN A 1 86 ? 18.508 2.685 5.773 1.00 81.56 86 ASN A N 1
ATOM 645 C CA . ASN A 1 86 ? 17.064 2.574 5.977 1.00 81.56 86 ASN A CA 1
ATOM 646 C C . ASN A 1 86 ? 16.604 1.126 6.228 1.00 81.56 86 ASN A C 1
ATOM 648 O O . ASN A 1 86 ? 15.472 0.909 6.655 1.00 81.56 86 ASN A O 1
ATOM 652 N N . GLY A 1 87 ? 17.453 0.131 5.948 1.00 80.12 87 GLY A N 1
ATOM 653 C CA . GLY A 1 87 ? 17.112 -1.291 6.036 1.00 80.12 87 GLY A CA 1
ATOM 654 C C . GLY A 1 87 ? 16.071 -1.749 5.005 1.00 80.12 87 GLY A C 1
ATOM 655 O O . GLY A 1 87 ? 15.516 -2.836 5.144 1.00 80.12 87 GLY A O 1
ATOM 656 N N . SER A 1 88 ? 15.772 -0.923 3.999 1.00 78.81 88 SER A N 1
ATOM 657 C CA . SER A 1 88 ? 14.811 -1.201 2.930 1.00 78.81 88 SER A CA 1
ATOM 658 C C . SER A 1 88 ? 15.057 -0.285 1.731 1.00 78.81 88 SER A C 1
ATOM 660 O O . SER A 1 88 ? 15.446 0.871 1.890 1.00 78.81 88 SER A O 1
ATOM 662 N N . TRP A 1 89 ? 14.765 -0.787 0.529 1.00 75.25 89 TRP A N 1
ATOM 663 C CA . TRP A 1 89 ? 14.760 0.000 -0.709 1.00 75.25 89 TRP A CA 1
ATOM 664 C C . TRP A 1 89 ? 13.507 0.877 -0.879 1.00 75.25 89 TRP A C 1
ATOM 666 O O . TRP A 1 89 ? 13.530 1.815 -1.672 1.00 75.25 89 TRP A O 1
ATOM 676 N N . VAL A 1 90 ? 12.398 0.550 -0.199 1.00 69.31 90 VAL A N 1
ATOM 677 C CA . VAL A 1 90 ? 11.063 1.130 -0.479 1.00 69.31 90 VAL A CA 1
ATOM 678 C C . VAL A 1 90 ? 10.357 1.665 0.776 1.00 69.31 90 VAL A C 1
ATOM 680 O O . VAL A 1 90 ? 9.524 2.560 0.658 1.00 69.31 90 VAL A O 1
ATOM 683 N N . GLY A 1 91 ? 10.681 1.176 1.979 1.00 61.50 91 GLY A N 1
ATOM 684 C CA . GLY A 1 91 ? 10.038 1.629 3.221 1.00 61.50 91 GLY A CA 1
ATOM 685 C C . GLY A 1 91 ? 10.053 0.602 4.359 1.00 61.50 91 GLY A C 1
ATOM 686 O O . GLY A 1 91 ? 10.363 -0.567 4.150 1.00 61.50 91 GLY A O 1
ATOM 687 N N . ALA A 1 92 ? 9.743 1.069 5.571 1.00 59.62 92 ALA A N 1
ATOM 688 C CA . ALA A 1 92 ? 10.206 0.526 6.855 1.00 59.62 92 ALA A CA 1
ATOM 689 C C . ALA A 1 92 ? 9.471 -0.708 7.433 1.00 59.62 92 ALA A C 1
ATOM 691 O O . ALA A 1 92 ? 9.889 -1.214 8.476 1.00 59.62 92 ALA A O 1
ATOM 692 N N . ASP A 1 93 ? 8.434 -1.232 6.776 1.00 65.88 93 ASP A N 1
ATOM 693 C CA . ASP A 1 93 ? 7.538 -2.241 7.380 1.00 65.88 93 ASP A CA 1
ATOM 694 C C . ASP A 1 93 ? 7.912 -3.705 7.066 1.00 65.88 93 ASP A C 1
ATOM 696 O O . ASP A 1 93 ? 7.075 -4.607 7.167 1.00 65.88 93 ASP A O 1
ATOM 700 N N . ASP A 1 94 ? 9.162 -3.960 6.669 1.00 77.56 94 ASP A N 1
ATOM 701 C CA . ASP A 1 94 ? 9.649 -5.311 6.380 1.00 77.56 94 ASP A CA 1
ATOM 702 C C . ASP A 1 94 ? 9.997 -6.088 7.667 1.00 77.56 94 ASP A C 1
ATOM 704 O O . ASP A 1 94 ? 10.550 -5.547 8.632 1.00 77.56 94 ASP A O 1
ATOM 708 N N . ASN A 1 95 ? 9.734 -7.398 7.653 1.00 84.44 95 ASN A N 1
ATOM 709 C CA . ASN A 1 95 ? 10.167 -8.323 8.706 1.00 84.44 95 ASN A CA 1
ATOM 710 C C . ASN A 1 95 ? 11.705 -8.417 8.759 1.00 84.44 95 ASN A C 1
ATOM 712 O O . ASN A 1 95 ? 12.377 -8.253 7.739 1.00 84.44 95 ASN A O 1
ATOM 716 N N . ASP A 1 96 ? 12.275 -8.792 9.909 1.00 88.06 96 ASP A N 1
ATOM 717 C CA . ASP A 1 96 ? 13.737 -8.888 10.090 1.00 88.06 96 ASP A CA 1
ATOM 718 C C . ASP A 1 96 ? 14.422 -9.837 9.097 1.00 88.06 96 ASP A C 1
ATOM 720 O O . ASP A 1 96 ? 15.539 -9.578 8.647 1.00 88.06 96 ASP A O 1
ATOM 724 N N . HIS A 1 97 ? 13.738 -10.914 8.694 1.00 88.50 97 HIS A N 1
ATOM 725 C CA . HIS A 1 97 ? 14.218 -11.803 7.632 1.00 88.50 97 HIS A CA 1
ATOM 726 C C . HIS A 1 97 ? 14.315 -11.086 6.281 1.00 88.50 97 HIS A C 1
ATOM 728 O O . HIS A 1 97 ? 15.350 -11.150 5.622 1.00 88.50 97 HIS A O 1
ATOM 734 N N . LEU A 1 98 ? 13.267 -10.356 5.883 1.00 89.06 98 LEU A N 1
ATOM 735 C CA . LEU A 1 98 ? 13.255 -9.608 4.622 1.00 89.06 98 LEU A CA 1
ATOM 736 C C . LEU A 1 98 ? 14.331 -8.521 4.622 1.00 89.06 98 LEU A C 1
ATOM 738 O O . LEU A 1 98 ? 15.016 -8.368 3.617 1.00 89.06 98 LEU A O 1
ATOM 742 N N . LYS A 1 99 ? 14.554 -7.843 5.755 1.00 88.75 99 LYS A N 1
ATOM 743 C CA . LYS A 1 99 ? 15.642 -6.864 5.906 1.00 88.75 99 LYS A CA 1
ATOM 744 C C . LYS A 1 99 ? 17.007 -7.484 5.614 1.00 88.75 99 LYS A C 1
ATOM 746 O O . LYS A 1 99 ? 17.779 -6.911 4.857 1.00 88.75 99 LYS A O 1
ATOM 751 N N . ARG A 1 100 ? 17.293 -8.688 6.130 1.00 90.31 100 ARG A N 1
ATOM 752 C CA . ARG A 1 100 ? 18.552 -9.405 5.833 1.00 90.31 100 ARG A CA 1
ATOM 753 C C . ARG A 1 100 ? 18.692 -9.728 4.346 1.00 90.31 100 ARG A C 1
ATOM 755 O O . ARG A 1 100 ? 19.768 -9.549 3.783 1.00 90.31 100 ARG A O 1
ATOM 762 N N . VAL A 1 101 ? 17.613 -10.173 3.702 1.00 91.06 101 VAL A N 1
ATOM 763 C CA . VAL A 1 101 ? 17.608 -10.470 2.260 1.00 91.06 101 VAL A CA 1
ATOM 764 C C . VAL A 1 101 ? 17.807 -9.196 1.433 1.00 91.06 101 VAL A C 1
ATOM 766 O O . VAL A 1 101 ? 18.582 -9.195 0.480 1.00 91.06 101 VAL A O 1
ATOM 769 N N . VAL A 1 102 ? 17.180 -8.089 1.829 1.00 89.94 102 VAL A N 1
ATOM 770 C CA . VAL A 1 102 ? 17.381 -6.773 1.214 1.00 89.94 102 VAL A CA 1
ATOM 771 C C . VAL A 1 102 ? 18.824 -6.292 1.394 1.00 89.94 102 VAL A C 1
ATOM 773 O O . VAL A 1 102 ? 19.423 -5.801 0.443 1.00 89.94 102 VAL A O 1
ATOM 776 N N . THR A 1 103 ? 19.446 -6.511 2.551 1.00 91.44 103 THR A N 1
ATOM 777 C CA . THR A 1 103 ? 20.875 -6.224 2.746 1.00 91.44 103 THR A CA 1
ATOM 778 C C . THR A 1 103 ? 21.755 -7.022 1.775 1.00 91.44 103 THR A C 1
ATOM 780 O O . THR A 1 103 ? 22.699 -6.474 1.207 1.00 91.44 103 THR A O 1
ATOM 783 N N . LEU A 1 104 ? 21.428 -8.292 1.503 1.00 92.75 104 LEU A N 1
ATOM 784 C CA . LEU A 1 104 ? 22.123 -9.081 0.476 1.00 92.75 104 LEU A CA 1
ATOM 785 C C . LEU A 1 104 ? 21.909 -8.514 -0.938 1.00 92.75 104 LEU A C 1
ATOM 787 O O . LEU A 1 104 ? 22.860 -8.471 -1.722 1.00 92.75 104 LEU A O 1
ATOM 791 N N . GLN A 1 105 ? 20.707 -8.017 -1.258 1.00 92.69 105 GLN A N 1
ATOM 792 C CA . GLN A 1 105 ? 20.454 -7.300 -2.517 1.00 92.69 105 GLN A CA 1
ATOM 793 C C . GLN A 1 105 ? 21.359 -6.068 -2.638 1.00 92.69 105 GLN A C 1
ATOM 795 O O . GLN A 1 105 ? 21.986 -5.867 -3.678 1.00 92.69 105 GLN A O 1
ATOM 800 N N . VAL A 1 106 ? 21.472 -5.273 -1.571 1.00 91.75 106 VAL A N 1
ATOM 801 C CA . VAL A 1 106 ? 22.340 -4.087 -1.520 1.00 91.75 106 VAL A CA 1
ATOM 802 C C . VAL A 1 106 ? 23.798 -4.466 -1.769 1.00 91.75 106 VAL A C 1
ATOM 804 O O . VAL A 1 106 ? 24.443 -3.854 -2.617 1.00 91.75 106 VAL A O 1
ATOM 807 N N . TYR A 1 107 ? 24.312 -5.515 -1.122 1.00 93.81 107 TYR A N 1
ATOM 808 C CA . TYR A 1 107 ? 25.685 -5.972 -1.359 1.00 93.81 107 TYR A CA 1
ATOM 809 C C . TYR A 1 107 ? 25.916 -6.468 -2.789 1.00 93.81 107 TYR A C 1
ATOM 811 O O . TYR A 1 107 ? 26.953 -6.163 -3.377 1.00 93.81 107 TYR A O 1
ATOM 819 N N . SER A 1 108 ? 24.947 -7.169 -3.384 1.00 93.44 108 SER A N 1
ATOM 820 C CA . SER A 1 108 ? 25.051 -7.584 -4.789 1.00 93.44 108 SER A CA 1
ATOM 821 C C . SER A 1 108 ? 25.121 -6.384 -5.746 1.00 93.44 108 SER A C 1
ATOM 823 O O . SER A 1 108 ? 25.889 -6.409 -6.705 1.00 93.44 108 SER A O 1
ATOM 825 N N . MET A 1 109 ? 24.407 -5.293 -5.447 1.00 90.81 109 MET A N 1
ATOM 826 C CA . MET A 1 109 ? 24.455 -4.054 -6.231 1.00 90.81 109 MET A CA 1
ATOM 827 C C . MET A 1 109 ? 25.743 -3.257 -6.002 1.00 90.81 109 MET A C 1
ATOM 829 O O . MET A 1 109 ? 26.331 -2.760 -6.962 1.00 90.81 109 MET A O 1
ATOM 833 N N . LEU A 1 110 ? 26.237 -3.202 -4.761 1.00 91.69 110 LEU A N 1
ATOM 834 C CA . LEU A 1 110 ? 27.540 -2.610 -4.436 1.00 91.69 110 LEU A CA 1
ATOM 835 C C . LEU A 1 110 ? 28.698 -3.324 -5.138 1.00 91.69 110 LEU A C 1
ATOM 837 O O . LEU A 1 110 ? 29.681 -2.675 -5.480 1.00 91.69 110 LEU A O 1
ATOM 841 N N . LEU A 1 111 ? 28.579 -4.631 -5.385 1.00 91.44 111 LEU A N 1
ATOM 842 C CA . LEU A 1 111 ? 29.534 -5.382 -6.199 1.00 91.44 111 LEU A CA 1
ATOM 843 C C . LEU A 1 111 ? 29.336 -5.124 -7.703 1.00 91.44 111 LEU A C 1
ATOM 845 O O . LEU A 1 111 ? 30.310 -4.963 -8.435 1.00 91.44 111 LEU A O 1
ATOM 849 N N . TYR A 1 112 ? 28.085 -5.079 -8.168 1.00 91.38 112 TYR A N 1
ATOM 850 C CA . TYR A 1 112 ? 27.740 -4.876 -9.577 1.00 91.38 112 TYR A CA 1
ATOM 851 C C . TYR A 1 112 ? 28.243 -3.538 -10.127 1.00 91.38 112 TYR A C 1
ATOM 853 O O . TYR A 1 112 ? 28.891 -3.538 -11.173 1.00 91.38 112 TYR A O 1
ATOM 861 N N . TYR A 1 113 ? 27.981 -2.416 -9.442 1.00 89.31 113 TYR A N 1
ATOM 862 C CA . TYR A 1 113 ? 28.271 -1.092 -10.001 1.00 89.31 113 TYR A CA 1
ATOM 863 C C . TYR A 1 113 ? 29.763 -0.905 -10.343 1.00 89.31 113 TYR A C 1
ATOM 865 O O . TYR A 1 113 ? 30.055 -0.617 -11.504 1.00 89.31 113 TYR A O 1
ATOM 873 N N . PRO A 1 114 ? 30.737 -1.126 -9.435 1.00 88.94 114 PRO A N 1
ATOM 874 C CA . PRO A 1 114 ? 32.155 -0.973 -9.771 1.00 88.94 114 PRO A CA 1
ATOM 875 C C . PRO A 1 114 ? 32.623 -1.912 -10.889 1.00 88.94 114 PRO A C 1
ATOM 877 O O . PRO A 1 114 ? 33.420 -1.507 -11.733 1.00 88.94 114 PRO A O 1
ATOM 880 N N . LEU A 1 115 ? 32.116 -3.150 -10.929 1.00 88.19 115 LEU A N 1
ATOM 881 C CA . LEU A 1 115 ? 32.468 -4.123 -11.967 1.00 88.19 115 LEU A CA 1
ATOM 882 C C . LEU A 1 115 ? 31.916 -3.737 -13.342 1.00 88.19 115 LEU A C 1
ATOM 884 O O . LEU A 1 115 ? 32.604 -3.915 -14.347 1.00 88.19 115 LEU A O 1
ATOM 888 N N . GLU A 1 116 ? 30.697 -3.197 -13.393 1.00 86.94 116 GLU A N 1
ATOM 889 C CA . GLU A 1 116 ? 30.100 -2.673 -14.620 1.00 86.94 116 GLU A CA 1
ATOM 890 C C . GLU A 1 116 ? 30.944 -1.515 -15.171 1.00 86.94 116 GLU A C 1
ATOM 892 O O . GLU A 1 116 ? 31.340 -1.556 -16.336 1.00 86.94 116 GLU A O 1
ATOM 897 N N . HIS A 1 117 ? 31.315 -0.550 -14.324 1.00 84.75 117 HIS A N 1
ATOM 898 C CA . HIS A 1 117 ? 32.184 0.572 -14.703 1.00 84.75 117 HIS A CA 1
ATOM 899 C C . HIS A 1 117 ? 33.573 0.120 -15.153 1.00 84.75 117 HIS A C 1
ATOM 901 O O . HIS A 1 117 ? 34.064 0.583 -16.180 1.00 84.75 117 HIS A O 1
ATOM 907 N N . ALA A 1 118 ? 34.187 -0.828 -14.442 1.00 84.06 118 ALA A N 1
ATOM 908 C CA . ALA A 1 118 ? 35.479 -1.391 -14.825 1.00 84.06 118 ALA A CA 1
ATOM 909 C C . ALA A 1 118 ? 35.408 -2.091 -16.193 1.00 84.06 118 ALA A C 1
ATOM 911 O O . ALA A 1 118 ? 36.279 -1.886 -17.038 1.00 84.06 118 ALA A O 1
ATOM 912 N N . SER A 1 119 ? 34.341 -2.861 -16.449 1.00 83.75 119 SER A N 1
ATOM 913 C CA . SER A 1 119 ? 34.124 -3.493 -17.755 1.00 83.75 119 SER A CA 1
ATOM 914 C C . SER A 1 119 ? 33.896 -2.468 -18.867 1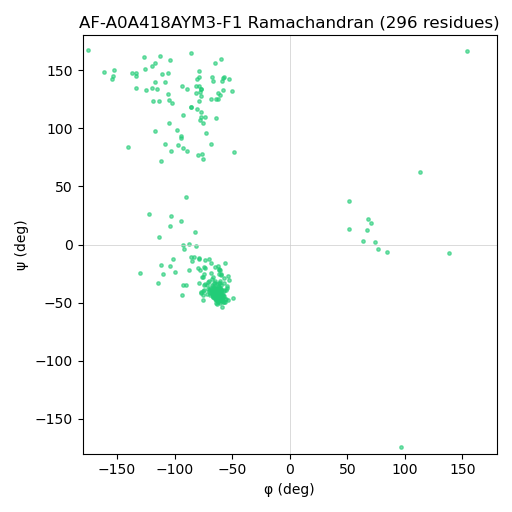.00 83.75 119 SER A C 1
ATOM 916 O O . SER A 1 119 ? 34.461 -2.610 -19.945 1.00 83.75 119 SER A O 1
ATOM 918 N N . PHE A 1 120 ? 33.139 -1.401 -18.597 1.00 81.62 120 PHE A N 1
ATOM 919 C CA . PHE A 1 120 ? 32.858 -0.335 -19.554 1.00 81.62 120 PHE A CA 1
ATOM 920 C C . PHE A 1 120 ? 34.126 0.433 -19.940 1.00 81.62 120 PHE A C 1
ATOM 922 O O . PHE A 1 120 ? 34.395 0.606 -21.125 1.00 81.62 120 PHE A O 1
ATOM 929 N N . VAL A 1 121 ? 34.949 0.820 -18.959 1.00 78.31 121 VAL A N 1
ATOM 930 C CA . VAL A 1 121 ? 36.271 1.422 -19.204 1.00 78.31 121 VAL A CA 1
ATOM 931 C C . VAL A 1 121 ? 37.145 0.458 -20.009 1.00 78.31 121 VAL A C 1
ATOM 933 O O . VAL A 1 121 ? 37.771 0.868 -20.980 1.00 78.31 121 VAL A O 1
ATOM 936 N N . GLY A 1 122 ? 37.137 -0.835 -19.679 1.00 73.81 122 GLY A N 1
ATOM 937 C CA . GLY A 1 122 ? 37.831 -1.855 -20.464 1.00 73.81 122 GLY A CA 1
ATOM 938 C C . GLY A 1 122 ? 37.376 -1.899 -21.929 1.00 73.81 122 GLY A C 1
ATOM 939 O O . GLY A 1 122 ? 38.208 -1.828 -22.825 1.00 73.81 122 GLY A O 1
ATOM 940 N N . PHE A 1 123 ? 36.072 -1.948 -22.206 1.00 72.19 123 PHE A N 1
ATOM 941 C CA . PHE A 1 123 ? 35.564 -1.978 -23.583 1.00 72.19 123 PHE A CA 1
ATOM 942 C C . PHE A 1 123 ? 35.865 -0.687 -24.358 1.00 72.19 123 PHE A C 1
ATOM 944 O O . PHE A 1 123 ? 36.326 -0.764 -25.492 1.00 72.19 123 PHE A O 1
ATOM 951 N N . VAL A 1 124 ? 35.688 0.480 -23.732 1.00 69.69 124 VAL A N 1
ATOM 952 C CA . VAL A 1 124 ? 35.897 1.791 -24.374 1.00 69.69 124 VAL A CA 1
ATOM 953 C C . VAL A 1 124 ? 37.379 2.099 -24.622 1.00 69.69 124 VAL A C 1
ATOM 955 O O . VAL A 1 124 ? 37.707 2.732 -25.619 1.00 69.69 124 VAL A O 1
ATOM 958 N N . TYR A 1 125 ? 38.291 1.677 -23.736 1.00 63.53 125 TYR A N 1
ATOM 959 C CA . TYR A 1 125 ? 39.719 2.028 -23.830 1.00 63.53 125 TYR A CA 1
ATOM 960 C C . TYR A 1 125 ? 40.629 0.903 -24.346 1.00 63.53 125 TYR A C 1
ATOM 962 O O . TYR A 1 125 ? 41.754 1.191 -24.752 1.00 63.53 125 TYR A O 1
ATOM 970 N N . VAL A 1 126 ? 40.198 -0.364 -24.310 1.00 56.19 126 VAL A N 1
ATOM 971 C CA . VAL A 1 126 ? 41.036 -1.522 -24.694 1.00 56.19 126 VAL A CA 1
ATOM 972 C C . VAL A 1 126 ? 40.567 -2.176 -25.997 1.00 56.19 126 VAL A C 1
ATOM 974 O O . VAL A 1 126 ? 41.385 -2.785 -26.681 1.00 56.19 126 VAL A O 1
ATOM 977 N N . VAL A 1 127 ? 39.286 -2.052 -26.371 1.00 46.56 127 VAL A N 1
ATOM 978 C CA . VAL A 1 127 ? 38.711 -2.806 -27.506 1.00 46.56 127 VAL A CA 1
ATOM 979 C C . VAL A 1 127 ? 38.334 -1.921 -28.702 1.00 46.56 127 VAL A C 1
ATOM 981 O O . VAL A 1 127 ? 38.263 -2.430 -29.821 1.00 46.56 127 VAL A O 1
ATOM 984 N N . ASP A 1 128 ? 38.203 -0.600 -28.540 1.00 44.56 128 ASP A N 1
ATOM 985 C CA . ASP A 1 128 ? 37.885 0.296 -29.660 1.00 44.56 128 ASP A CA 1
ATOM 986 C C . ASP A 1 128 ? 39.106 0.642 -30.532 1.00 44.56 128 ASP A C 1
ATOM 988 O O . ASP A 1 128 ? 39.636 1.751 -30.556 1.00 44.56 128 ASP A O 1
ATOM 992 N N . ALA A 1 129 ? 39.463 -0.340 -31.358 1.00 40.31 129 ALA A N 1
ATOM 993 C CA . ALA A 1 129 ? 39.743 -0.138 -32.775 1.00 40.31 129 ALA A CA 1
ATOM 994 C C . ALA A 1 129 ? 38.448 -0.315 -33.611 1.00 40.31 129 ALA A C 1
ATOM 996 O O . ALA A 1 129 ? 38.471 -0.940 -34.671 1.00 40.31 129 ALA A O 1
ATOM 997 N N . PHE A 1 130 ? 37.292 0.184 -33.143 1.00 39.09 130 PHE A N 1
ATOM 998 C CA . PHE A 1 130 ? 36.026 0.098 -33.879 1.00 39.09 130 PHE A CA 1
ATOM 999 C C . PHE A 1 130 ? 35.798 1.351 -34.737 1.00 39.09 130 PHE A C 1
ATOM 1001 O O . PHE A 1 130 ? 35.585 2.458 -34.245 1.00 39.09 130 PHE A O 1
ATOM 1008 N N . SER A 1 131 ? 35.869 1.160 -36.056 1.00 37.28 131 SER A N 1
ATOM 1009 C CA . SER A 1 131 ? 35.616 2.178 -37.077 1.00 37.28 131 SER A CA 1
ATOM 1010 C C . SER A 1 131 ? 34.115 2.396 -37.263 1.00 37.28 131 SER A C 1
ATOM 1012 O O . SER A 1 131 ? 33.426 1.593 -37.890 1.00 37.28 131 SER A O 1
ATOM 1014 N N . VAL A 1 132 ? 33.616 3.533 -36.785 1.00 39.72 132 VAL A N 1
ATOM 1015 C CA . VAL A 1 132 ? 32.431 4.182 -37.349 1.00 39.72 132 VAL A CA 1
ATOM 1016 C C . VAL A 1 132 ? 32.900 5.553 -37.831 1.00 39.72 132 VAL A C 1
ATOM 1018 O O . VAL A 1 132 ? 33.526 6.298 -37.088 1.00 39.72 132 VAL A O 1
ATOM 1021 N N . THR A 1 133 ? 32.675 5.829 -39.117 1.00 37.34 133 THR A N 1
ATOM 1022 C CA . THR A 1 133 ? 33.017 7.070 -39.849 1.00 37.34 133 THR A CA 1
ATOM 1023 C C . THR A 1 133 ? 34.492 7.380 -40.144 1.00 37.34 133 THR A C 1
ATOM 1025 O O . THR A 1 133 ? 34.796 8.513 -40.501 1.00 37.34 133 THR A O 1
ATOM 1028 N N . GLY A 1 134 ? 35.416 6.414 -40.091 1.00 36.19 134 GLY A N 1
ATOM 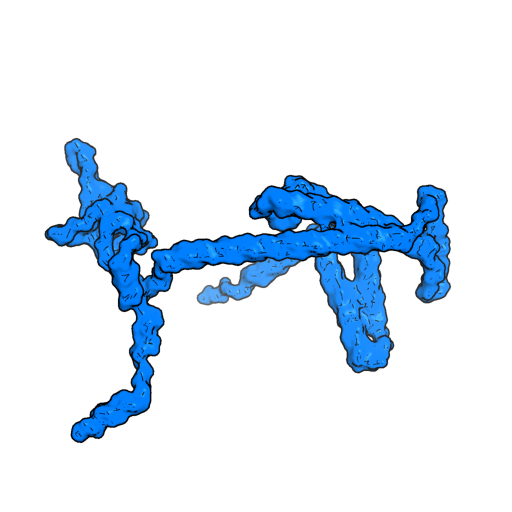1029 C CA . GLY A 1 134 ? 36.774 6.632 -40.625 1.00 36.19 134 GLY A CA 1
ATOM 1030 C C . GLY A 1 134 ? 37.631 7.640 -39.846 1.00 36.19 134 GLY A C 1
ATOM 1031 O O . GLY A 1 134 ? 38.594 8.173 -40.389 1.00 36.19 134 GLY A O 1
ATOM 1032 N N . VAL A 1 135 ? 37.311 7.884 -38.571 1.00 35.12 135 VAL A N 1
ATOM 1033 C CA . VAL A 1 135 ? 38.162 8.644 -37.646 1.00 35.12 135 VAL A CA 1
ATOM 1034 C C . VAL A 1 135 ? 38.570 7.706 -36.516 1.00 35.12 135 VAL A C 1
ATOM 1036 O O . VAL A 1 135 ? 37.816 7.467 -35.578 1.00 35.12 135 VAL A O 1
ATOM 1039 N N . THR A 1 136 ? 39.764 7.129 -36.622 1.00 33.53 136 THR A N 1
ATOM 1040 C CA . THR A 1 136 ? 40.358 6.304 -35.565 1.00 33.53 136 THR A CA 1
ATOM 1041 C C . THR A 1 136 ? 40.859 7.205 -34.441 1.00 33.53 136 THR A C 1
ATOM 1043 O O . THR A 1 136 ? 41.908 7.836 -34.569 1.00 33.53 136 THR A O 1
ATOM 1046 N N . PHE A 1 137 ? 40.137 7.263 -33.324 1.00 35.72 137 PHE A N 1
ATOM 1047 C CA . PHE A 1 137 ? 40.637 7.895 -32.104 1.00 35.72 137 PHE A CA 1
ATOM 1048 C C . PHE A 1 137 ? 41.376 6.842 -31.266 1.00 35.72 137 PHE A C 1
ATOM 1050 O O . PHE A 1 137 ? 40.824 6.271 -30.333 1.00 35.72 137 PHE A O 1
ATOM 1057 N N . SER A 1 138 ? 42.634 6.554 -31.617 1.00 40.41 138 SER A N 1
ATOM 1058 C CA . SER A 1 138 ? 43.502 5.667 -30.829 1.00 40.41 138 SER A CA 1
ATOM 1059 C C . SER A 1 138 ? 43.862 6.338 -29.500 1.00 40.41 138 SER A C 1
ATOM 1061 O O . SER A 1 138 ? 44.883 7.016 -29.386 1.00 40.41 138 SER A O 1
ATOM 1063 N N . ARG A 1 139 ? 43.020 6.179 -28.476 1.00 49.47 139 ARG A N 1
ATOM 1064 C CA . ARG A 1 139 ? 43.364 6.531 -27.094 1.00 49.47 139 ARG A CA 1
ATOM 1065 C C . ARG A 1 139 ? 43.893 5.286 -26.398 1.00 49.47 139 ARG A C 1
ATOM 1067 O O . ARG A 1 139 ? 43.127 4.528 -25.819 1.00 49.47 139 ARG A O 1
ATOM 1074 N N . SER A 1 140 ? 45.211 5.093 -26.448 1.00 49.62 140 SER A N 1
ATOM 1075 C CA . SER A 1 140 ? 45.887 4.086 -25.625 1.00 49.62 140 SER A CA 1
ATOM 1076 C C . SER A 1 140 ? 45.461 4.229 -24.162 1.00 49.62 140 SER A C 1
ATOM 1078 O O . SER A 1 140 ? 45.472 5.337 -23.618 1.00 49.62 140 SER A O 1
ATOM 1080 N N . ALA A 1 141 ? 45.096 3.109 -23.534 1.00 53.59 141 ALA A N 1
ATOM 1081 C CA . ALA A 1 141 ? 44.747 3.061 -22.121 1.00 53.59 141 ALA A CA 1
ATOM 1082 C C . ALA A 1 141 ? 45.860 3.696 -21.250 1.00 53.59 141 ALA A C 1
ATOM 1084 O O . ALA A 1 141 ? 47.050 3.528 -21.547 1.00 53.59 141 ALA A O 1
ATOM 1085 N N . PRO A 1 142 ? 45.517 4.432 -20.174 1.00 56.69 142 PRO A N 1
ATOM 1086 C CA . PRO A 1 142 ? 46.513 5.000 -19.269 1.00 56.69 142 PRO A CA 1
ATOM 1087 C C . PRO A 1 142 ? 47.415 3.907 -18.669 1.00 56.69 142 PRO A C 1
ATOM 1089 O O . PRO A 1 142 ? 46.915 2.905 -18.167 1.00 56.69 142 PRO A O 1
ATOM 1092 N N . LYS A 1 143 ? 48.743 4.112 -18.663 1.00 53.56 143 LYS A N 1
ATOM 1093 C CA . LYS A 1 143 ? 49.764 3.117 -18.245 1.00 53.56 143 LYS A CA 1
ATOM 1094 C C . LYS A 1 143 ? 49.596 2.540 -16.825 1.00 53.56 143 LYS A C 1
ATOM 1096 O O . LYS A 1 143 ? 50.227 1.542 -16.501 1.00 53.56 143 LYS A O 1
ATOM 1101 N N . TRP A 1 144 ? 48.793 3.181 -15.976 1.00 60.78 144 TRP A N 1
ATOM 1102 C CA . TRP A 1 144 ? 48.511 2.775 -14.594 1.00 60.78 144 TRP A CA 1
ATOM 1103 C C . TRP A 1 144 ? 47.281 1.866 -14.457 1.00 60.78 144 TRP A C 1
ATOM 1105 O O . TRP A 1 144 ? 46.990 1.413 -13.353 1.00 60.78 144 TRP A O 1
ATOM 1115 N N . PHE A 1 145 ? 46.560 1.592 -15.548 1.00 58.03 145 PHE A N 1
ATOM 1116 C CA . PHE A 1 145 ? 45.463 0.631 -15.571 1.00 58.03 145 PHE A CA 1
ATOM 1117 C C . PHE A 1 145 ? 46.009 -0.699 -16.124 1.00 58.03 145 PHE A C 1
ATOM 1119 O O . PHE A 1 145 ? 46.198 -0.819 -17.337 1.00 58.03 145 PHE A O 1
ATOM 1126 N N . PRO A 1 146 ? 46.361 -1.677 -15.265 1.00 55.41 146 PRO A N 1
ATOM 1127 C CA . PRO A 1 146 ? 46.853 -2.972 -15.727 1.00 55.41 146 PRO A CA 1
ATOM 1128 C C . PRO A 1 146 ? 45.794 -3.652 -16.598 1.00 55.41 146 PRO A C 1
ATOM 1130 O O . PRO A 1 146 ? 44.620 -3.302 -16.509 1.00 55.41 146 PRO A O 1
ATOM 1133 N N . SER A 1 147 ? 46.213 -4.610 -17.431 1.00 63.81 147 SER A N 1
ATOM 1134 C CA . SER A 1 147 ? 45.397 -5.394 -18.372 1.00 63.81 147 SER A CA 1
ATOM 1135 C C . SER A 1 147 ? 44.129 -5.979 -17.728 1.00 63.81 147 SER A C 1
ATOM 1137 O O . SER A 1 147 ? 44.089 -7.144 -17.325 1.00 63.81 147 SER A O 1
ATOM 1139 N N . LEU A 1 148 ? 43.097 -5.155 -17.582 1.00 67.50 148 LEU A N 1
ATOM 1140 C CA . LEU A 1 148 ? 41.833 -5.530 -16.985 1.00 67.50 148 LEU A CA 1
ATOM 1141 C C . LEU A 1 148 ? 41.035 -6.266 -18.056 1.00 67.50 148 LEU A C 1
ATOM 1143 O O . LEU A 1 148 ? 40.700 -5.707 -19.099 1.00 67.50 148 LEU A O 1
ATOM 1147 N N . ASP A 1 149 ? 40.744 -7.534 -17.801 1.00 80.50 149 ASP A N 1
ATOM 1148 C CA . ASP A 1 149 ? 39.931 -8.343 -18.697 1.00 80.50 149 ASP A CA 1
ATOM 1149 C C . ASP A 1 149 ? 38.465 -7.889 -18.607 1.00 80.50 149 ASP A C 1
ATOM 1151 O O . ASP A 1 149 ? 37.711 -8.299 -17.717 1.00 80.50 149 ASP A O 1
ATOM 1155 N N . ALA A 1 150 ? 38.074 -7.011 -19.536 1.00 77.94 150 ALA A N 1
ATOM 1156 C CA . ALA A 1 150 ? 36.736 -6.428 -19.612 1.00 77.94 150 ALA A CA 1
ATOM 1157 C C . ALA A 1 150 ? 35.637 -7.503 -19.659 1.00 77.94 150 ALA A C 1
ATOM 1159 O O . ALA A 1 150 ? 34.587 -7.350 -19.030 1.00 77.94 150 ALA A O 1
ATOM 1160 N N . SER A 1 151 ? 35.908 -8.628 -20.329 1.00 82.44 151 SER A N 1
ATOM 1161 C CA . SER A 1 151 ? 34.969 -9.744 -20.469 1.00 82.44 151 SER A CA 1
ATOM 1162 C C . SER A 1 151 ? 34.744 -10.467 -19.141 1.00 82.44 151 SER A C 1
ATOM 1164 O O . SER A 1 151 ? 33.609 -10.816 -18.809 1.00 82.44 151 SER A O 1
ATOM 1166 N N . LYS A 1 152 ? 35.795 -10.651 -18.331 1.00 85.38 152 LYS A N 1
ATOM 1167 C CA . LYS A 1 152 ? 35.662 -11.228 -16.981 1.00 85.38 152 LYS A CA 1
ATOM 1168 C C . LYS A 1 152 ? 34.890 -10.306 -16.041 1.00 85.38 152 LYS A C 1
ATOM 1170 O O . LYS A 1 152 ? 33.994 -10.782 -15.344 1.00 85.38 152 LYS A O 1
ATOM 1175 N N . CYS A 1 153 ? 35.194 -9.006 -16.045 1.00 86.06 153 CYS A N 1
ATOM 1176 C CA . CYS A 1 153 ? 34.470 -8.019 -15.239 1.00 86.06 153 CYS A CA 1
ATOM 1177 C C . CYS A 1 153 ? 32.992 -7.928 -15.640 1.00 86.06 153 CYS A C 1
ATOM 1179 O O . CYS A 1 153 ? 32.129 -7.894 -14.767 1.00 86.06 153 CYS A O 1
ATOM 1181 N N . SER A 1 154 ? 32.697 -7.979 -16.942 1.00 85.75 154 SER A N 1
ATOM 1182 C CA . SER A 1 154 ? 31.327 -8.011 -17.464 1.00 85.75 154 SER A CA 1
ATOM 1183 C C . SER A 1 154 ? 30.578 -9.273 -17.033 1.00 85.75 154 SER A C 1
ATOM 1185 O O . SER A 1 154 ? 29.462 -9.192 -16.529 1.00 85.75 154 SER A O 1
ATOM 1187 N N . ARG A 1 155 ? 31.201 -10.453 -17.126 1.00 89.81 155 ARG A N 1
ATOM 1188 C CA . ARG A 1 155 ? 30.571 -11.694 -16.653 1.00 89.81 155 ARG A CA 1
ATOM 1189 C C . ARG A 1 155 ? 30.262 -11.637 -15.157 1.00 89.81 155 ARG A C 1
ATOM 1191 O O . ARG A 1 155 ? 29.170 -12.019 -14.743 1.00 89.81 155 ARG A O 1
ATOM 1198 N N . GLN A 1 156 ? 31.202 -11.144 -14.353 1.00 90.44 156 GLN A N 1
ATOM 1199 C CA . GLN A 1 156 ? 31.018 -11.028 -12.908 1.00 90.44 156 GLN A CA 1
ATOM 1200 C C . GLN A 1 156 ? 29.932 -10.003 -12.549 1.00 90.44 156 GLN A C 1
ATOM 1202 O O . GLN A 1 156 ? 29.141 -10.252 -11.637 1.00 90.44 156 GLN A O 1
ATOM 1207 N N . SER A 1 157 ? 29.842 -8.886 -13.279 1.00 91.00 157 SER A N 1
ATOM 1208 C CA . SER A 1 157 ? 28.770 -7.907 -13.085 1.00 91.00 157 SER A CA 1
ATOM 1209 C C . SER A 1 157 ? 27.407 -8.505 -13.450 1.00 91.00 157 SER A C 1
ATOM 1211 O O . SER A 1 157 ? 26.464 -8.374 -12.672 1.00 91.00 157 SER A O 1
ATOM 1213 N N . CYS A 1 158 ? 27.306 -9.269 -14.543 1.00 90.69 158 CYS A N 1
ATOM 1214 C CA . CYS A 1 158 ? 26.084 -9.997 -14.898 1.00 90.69 158 CYS A CA 1
ATOM 1215 C C . CYS A 1 158 ? 25.664 -11.008 -13.821 1.00 90.69 158 CYS A C 1
ATOM 1217 O O . CYS A 1 158 ? 24.474 -11.124 -13.536 1.00 90.69 158 CYS A O 1
ATOM 1219 N N . MET A 1 159 ? 26.612 -11.710 -13.190 1.00 94.06 159 MET A N 1
ATOM 1220 C CA . MET A 1 159 ? 26.315 -12.628 -12.082 1.00 94.06 159 MET A CA 1
ATOM 1221 C C . MET A 1 159 ? 25.809 -11.885 -10.840 1.00 94.06 159 MET A C 1
ATOM 1223 O O . MET A 1 159 ? 24.818 -12.300 -10.242 1.00 94.06 159 MET A O 1
ATOM 1227 N N . ALA A 1 160 ? 26.446 -10.769 -10.474 1.00 93.62 160 ALA A N 1
ATOM 1228 C CA . ALA A 1 160 ? 26.011 -9.931 -9.357 1.00 93.62 160 ALA A CA 1
ATOM 1229 C C . ALA A 1 160 ? 24.611 -9.338 -9.601 1.00 93.62 160 ALA A C 1
ATOM 1231 O O . ALA A 1 160 ? 23.761 -9.346 -8.710 1.00 93.62 160 ALA A O 1
ATOM 1232 N N . TRP A 1 161 ? 24.336 -8.905 -10.833 1.00 93.25 161 TRP A N 1
ATOM 1233 C CA . TRP A 1 161 ? 23.013 -8.444 -11.243 1.00 93.25 161 TRP A CA 1
ATOM 1234 C C . TRP A 1 161 ? 21.968 -9.569 -11.237 1.00 93.25 161 TRP A C 1
ATOM 1236 O O . TRP A 1 161 ? 20.857 -9.374 -10.750 1.00 93.25 161 TRP A O 1
ATOM 1246 N N . GLY A 1 162 ? 22.320 -10.767 -11.707 1.00 94.44 162 GLY A N 1
ATOM 1247 C CA . GLY A 1 162 ? 21.438 -11.936 -11.655 1.00 94.44 162 GLY A CA 1
ATOM 1248 C C . GLY A 1 162 ? 21.066 -12.330 -10.223 1.00 94.44 162 GLY A C 1
ATOM 1249 O O . GLY A 1 162 ? 19.901 -12.617 -9.947 1.00 94.44 162 GLY A O 1
ATOM 1250 N N . ALA A 1 163 ? 22.025 -12.269 -9.293 1.00 94.50 163 ALA A N 1
ATOM 1251 C CA . ALA A 1 163 ? 21.770 -12.493 -7.871 1.00 94.50 163 ALA A CA 1
ATOM 1252 C C . ALA A 1 163 ? 20.777 -11.466 -7.301 1.00 94.50 163 ALA A C 1
ATOM 1254 O O . ALA A 1 163 ? 19.831 -11.854 -6.618 1.00 94.50 163 ALA A O 1
ATOM 1255 N N . TYR A 1 164 ? 20.936 -10.180 -7.632 1.00 92.75 164 TYR A N 1
ATOM 1256 C CA . TYR A 1 164 ? 19.973 -9.140 -7.257 1.00 92.75 164 TYR A CA 1
ATOM 1257 C C . TYR A 1 164 ? 18.564 -9.455 -7.759 1.00 92.75 164 TYR A C 1
ATOM 1259 O O . TYR A 1 164 ? 17.625 -9.420 -6.970 1.00 92.75 164 TYR A O 1
ATOM 1267 N N . VAL A 1 165 ? 18.412 -9.801 -9.042 1.00 92.75 165 VAL A N 1
ATOM 1268 C CA . VAL A 1 165 ? 17.099 -10.101 -9.637 1.00 92.75 165 VAL A CA 1
ATOM 1269 C C . VAL A 1 165 ? 16.436 -11.289 -8.939 1.00 92.75 165 VAL A C 1
ATOM 1271 O O . VAL A 1 165 ? 15.254 -11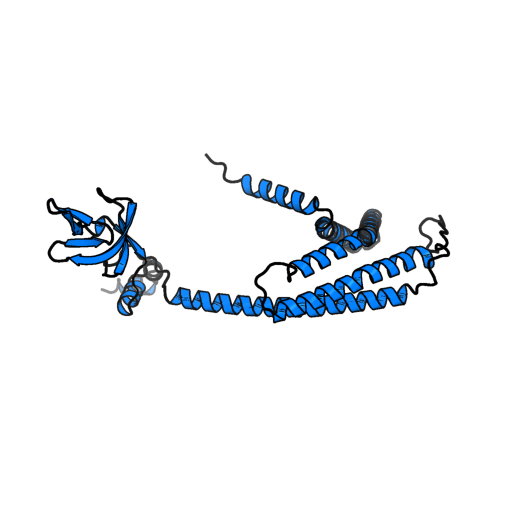.221 -8.612 1.00 92.75 165 VAL A O 1
ATOM 1274 N N . ALA A 1 166 ? 17.182 -12.359 -8.654 1.00 94.75 166 ALA A N 1
ATOM 1275 C CA . ALA A 1 166 ? 16.648 -13.519 -7.940 1.00 94.75 166 ALA A CA 1
ATOM 1276 C C . ALA A 1 166 ? 16.178 -13.158 -6.520 1.00 94.75 166 ALA A C 1
ATOM 1278 O O . ALA A 1 166 ? 15.083 -13.542 -6.103 1.00 94.75 166 ALA A O 1
ATOM 1279 N N . LEU A 1 167 ? 16.982 -12.380 -5.790 1.00 92.75 167 LEU A N 1
ATOM 1280 C CA . LEU A 1 167 ? 16.621 -11.900 -4.458 1.00 92.75 167 LEU A CA 1
ATOM 1281 C C . LEU A 1 167 ? 15.427 -10.936 -4.509 1.00 92.75 167 LEU A C 1
ATOM 1283 O O . LEU A 1 167 ? 14.593 -10.962 -3.609 1.00 92.75 167 LEU A O 1
ATOM 1287 N N . ASP A 1 168 ? 15.338 -10.072 -5.520 1.00 91.06 168 ASP A N 1
ATOM 1288 C CA . ASP A 1 168 ? 14.235 -9.120 -5.708 1.00 91.06 168 ASP A CA 1
ATOM 1289 C C . ASP A 1 168 ? 12.915 -9.839 -5.992 1.00 91.06 168 ASP A C 1
ATOM 1291 O O . ASP A 1 168 ? 11.913 -9.573 -5.328 1.00 91.06 168 ASP A O 1
ATOM 1295 N N . LEU A 1 169 ? 12.926 -10.839 -6.876 1.00 92.56 169 LEU A N 1
ATOM 1296 C CA . LEU A 1 169 ? 11.765 -11.697 -7.125 1.00 92.56 169 LEU A CA 1
ATOM 1297 C C . LEU A 1 169 ? 11.289 -12.397 -5.847 1.00 92.56 169 LEU A C 1
ATOM 1299 O O . LEU A 1 169 ? 10.091 -12.402 -5.561 1.00 92.56 169 LEU A O 1
ATOM 1303 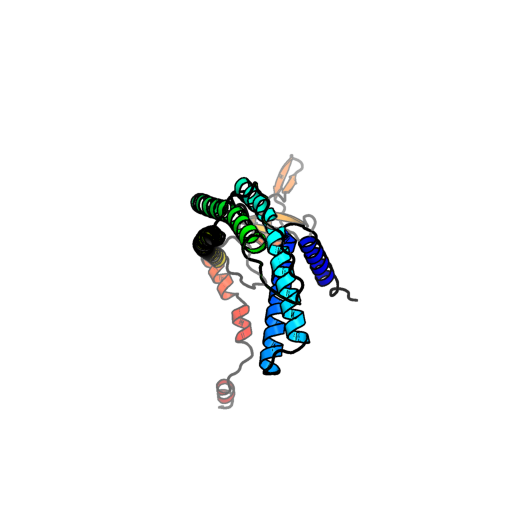N N . TYR A 1 170 ? 12.215 -12.938 -5.051 1.00 91.75 170 TYR A N 1
ATOM 1304 C CA . TYR A 1 170 ? 11.884 -13.574 -3.776 1.00 91.75 170 TYR A CA 1
ATOM 1305 C C . TYR A 1 170 ? 11.260 -12.587 -2.776 1.00 91.75 170 TYR A C 1
ATOM 1307 O O . TYR A 1 170 ? 10.204 -12.868 -2.205 1.00 91.75 170 TYR A O 1
ATOM 1315 N N . VAL A 1 171 ? 11.880 -11.418 -2.571 1.00 89.75 171 VAL A N 1
ATOM 1316 C CA . VAL A 1 171 ? 11.372 -10.402 -1.633 1.00 89.75 171 VAL A CA 1
ATOM 1317 C C . VAL A 1 171 ? 10.003 -9.895 -2.073 1.00 89.75 171 VAL A C 1
ATOM 1319 O O . VAL A 1 171 ? 9.104 -9.768 -1.242 1.00 89.75 171 VAL A O 1
ATOM 1322 N N . ASN A 1 172 ? 9.809 -9.653 -3.368 1.00 89.12 172 ASN A N 1
ATOM 1323 C CA . ASN A 1 172 ? 8.528 -9.196 -3.897 1.00 89.12 172 ASN A CA 1
ATOM 1324 C C . ASN A 1 172 ? 7.438 -10.262 -3.747 1.00 89.12 172 ASN A C 1
ATOM 1326 O O . ASN A 1 172 ? 6.332 -9.931 -3.324 1.00 89.12 172 ASN A O 1
ATOM 1330 N N . HIS A 1 173 ? 7.749 -11.539 -3.981 1.00 90.38 173 HIS A N 1
ATOM 1331 C CA . HIS A 1 173 ? 6.818 -12.634 -3.710 1.00 90.38 173 HIS A CA 1
ATOM 1332 C C . HIS A 1 173 ? 6.417 -12.692 -2.225 1.00 90.38 173 HIS A C 1
ATOM 1334 O O . HIS A 1 173 ? 5.230 -12.764 -1.907 1.00 90.38 173 HIS A O 1
ATOM 1340 N N . ALA A 1 174 ? 7.385 -12.591 -1.309 1.00 89.81 174 ALA A N 1
ATOM 1341 C CA . ALA A 1 174 ? 7.123 -12.596 0.132 1.00 89.81 174 ALA A CA 1
ATOM 1342 C C . ALA A 1 174 ? 6.303 -11.377 0.596 1.00 89.81 174 ALA A C 1
ATOM 1344 O O . ALA A 1 174 ? 5.423 -11.495 1.447 1.00 89.81 174 ALA A O 1
ATOM 1345 N N . ARG A 1 175 ? 6.549 -10.191 0.029 1.00 88.88 175 ARG A N 1
ATOM 1346 C CA . ARG A 1 175 ? 5.738 -8.996 0.317 1.00 88.88 175 ARG A CA 1
ATOM 1347 C C . ARG A 1 175 ? 4.303 -9.168 -0.168 1.00 88.88 175 ARG A C 1
ATOM 1349 O O . ARG A 1 175 ? 3.376 -8.847 0.571 1.00 88.88 175 ARG A O 1
ATOM 1356 N N . LEU A 1 176 ? 4.113 -9.703 -1.375 1.00 89.31 176 LEU A N 1
ATOM 1357 C CA . LEU A 1 176 ? 2.783 -9.958 -1.930 1.00 89.31 176 LEU A CA 1
ATOM 1358 C C . LEU A 1 176 ? 1.994 -10.964 -1.084 1.00 89.31 176 LEU A C 1
ATOM 1360 O O . LEU A 1 176 ? 0.812 -10.734 -0.836 1.00 89.31 176 LEU A O 1
ATOM 1364 N N . SER A 1 177 ? 2.630 -12.025 -0.576 1.00 89.75 177 SER A N 1
ATOM 1365 C CA . SER A 1 177 ? 1.951 -12.986 0.302 1.00 89.75 177 SER A CA 1
ATOM 1366 C C . SER A 1 177 ? 1.529 -12.358 1.634 1.00 89.75 177 SER A C 1
ATOM 1368 O O . SER A 1 177 ? 0.388 -12.533 2.054 1.00 89.75 177 SER A O 1
ATOM 1370 N N . ILE A 1 178 ? 2.400 -11.557 2.262 1.00 88.38 178 ILE A N 1
ATOM 1371 C CA . ILE A 1 178 ? 2.081 -10.840 3.511 1.00 88.38 178 ILE A CA 1
ATOM 1372 C C . ILE A 1 178 ? 0.929 -9.849 3.297 1.00 88.38 178 ILE A C 1
ATOM 1374 O O . ILE A 1 178 ? 0.034 -9.735 4.137 1.00 88.38 178 ILE A O 1
ATOM 1378 N N . LEU A 1 179 ? 0.932 -9.121 2.178 1.00 88.00 179 LEU A N 1
ATOM 1379 C CA . LEU A 1 179 ? -0.145 -8.191 1.840 1.00 88.00 179 LEU A CA 1
ATOM 1380 C C . LEU A 1 179 ? -1.474 -8.923 1.626 1.00 88.00 179 LEU A C 1
ATOM 1382 O O . LEU A 1 179 ? -2.488 -8.481 2.163 1.00 88.00 179 LEU A O 1
ATOM 1386 N N . ALA A 1 180 ? -1.461 -10.061 0.928 1.00 90.94 180 ALA A N 1
ATOM 1387 C CA . ALA A 1 180 ? -2.651 -10.884 0.723 1.00 90.94 180 ALA A CA 1
ATOM 1388 C C . ALA A 1 180 ? -3.224 -11.422 2.048 1.00 90.94 180 ALA A C 1
ATOM 1390 O O . ALA A 1 180 ? -4.439 -11.461 2.239 1.00 90.94 180 ALA A O 1
ATOM 1391 N N . GLU A 1 181 ? -2.371 -11.805 3.000 1.00 90.75 181 GLU A N 1
ATOM 1392 C CA . GLU A 1 181 ? -2.806 -12.217 4.340 1.00 90.75 181 GLU A CA 1
ATOM 1393 C C . GLU A 1 181 ? -3.422 -11.060 5.132 1.00 90.75 181 GLU A C 1
ATOM 1395 O O . GLU A 1 181 ? -4.489 -11.220 5.728 1.00 90.75 181 GLU A O 1
ATOM 1400 N N . ARG A 1 182 ? -2.794 -9.878 5.110 1.00 88.75 182 ARG A N 1
ATOM 1401 C CA . ARG A 1 182 ? -3.340 -8.669 5.750 1.00 88.75 182 ARG A CA 1
ATOM 1402 C C . ARG A 1 182 ? -4.692 -8.286 5.153 1.00 88.75 182 ARG A C 1
ATOM 1404 O O . ARG A 1 182 ? -5.605 -7.946 5.901 1.00 88.75 182 ARG A O 1
ATOM 1411 N N . GLU A 1 183 ? -4.843 -8.378 3.835 1.00 89.75 183 GLU A N 1
ATOM 1412 C CA . GLU A 1 183 ? -6.116 -8.143 3.154 1.00 89.75 183 GLU A CA 1
ATOM 1413 C C . GLU A 1 183 ? -7.195 -9.122 3.633 1.00 89.75 183 GLU A C 1
ATOM 1415 O O . GLU A 1 183 ? -8.277 -8.686 4.023 1.00 89.75 183 GLU A O 1
ATOM 1420 N N . ARG A 1 184 ? -6.892 -10.426 3.719 1.00 88.19 184 ARG A N 1
ATOM 1421 C CA . ARG A 1 184 ? -7.825 -11.428 4.271 1.00 88.19 184 ARG A CA 1
ATOM 1422 C C . ARG A 1 184 ? -8.239 -11.110 5.707 1.00 88.19 184 ARG A C 1
ATOM 1424 O O . ARG A 1 184 ? -9.422 -11.183 6.017 1.00 88.19 184 ARG A O 1
ATOM 1431 N N . GLN A 1 185 ? -7.301 -10.711 6.567 1.00 87.56 185 GLN A N 1
ATOM 1432 C CA . GLN A 1 185 ? -7.605 -10.324 7.952 1.00 87.56 185 GLN A CA 1
ATOM 1433 C C . GLN A 1 185 ? -8.498 -9.080 8.032 1.00 87.56 185 GLN A C 1
ATOM 1435 O O . GLN A 1 185 ? -9.360 -8.984 8.906 1.00 87.56 185 GLN A O 1
ATOM 1440 N N . LEU A 1 186 ? -8.291 -8.106 7.144 1.00 84.69 186 LEU A N 1
ATOM 1441 C CA . LEU A 1 186 ? -9.132 -6.914 7.069 1.00 84.69 186 LEU A CA 1
ATOM 1442 C C . LEU A 1 186 ? -10.527 -7.245 6.544 1.00 84.69 186 LEU A C 1
ATOM 1444 O O . LEU A 1 186 ? -11.502 -6.713 7.068 1.00 84.69 186 LEU A O 1
ATOM 1448 N N . LEU A 1 187 ? -10.632 -8.131 5.553 1.00 78.62 187 LEU A N 1
ATOM 1449 C CA . LEU A 1 187 ? -11.911 -8.615 5.038 1.00 78.62 187 LEU A CA 1
ATOM 1450 C C . LEU A 1 187 ? -12.684 -9.405 6.095 1.00 78.62 187 LEU A C 1
ATOM 1452 O O . LEU A 1 187 ? -13.881 -9.182 6.235 1.00 78.62 187 LEU A O 1
ATOM 1456 N N . ASP A 1 188 ? -12.014 -10.248 6.880 1.00 77.50 188 ASP A N 1
ATOM 1457 C CA . ASP A 1 188 ? -12.628 -10.981 7.992 1.00 77.50 188 ASP A CA 1
ATOM 1458 C C . ASP A 1 188 ? -13.160 -10.013 9.066 1.00 77.50 188 ASP A C 1
ATOM 1460 O O . ASP A 1 188 ? -14.349 -10.024 9.387 1.00 77.50 188 ASP A O 1
ATOM 1464 N N . LYS A 1 189 ? -12.339 -9.039 9.491 1.00 73.06 189 LYS A N 1
ATOM 1465 C CA . LYS A 1 189 ? -12.768 -7.951 10.395 1.00 73.06 189 LYS A CA 1
ATOM 1466 C C . LYS A 1 189 ? -13.901 -7.098 9.819 1.00 73.06 189 LYS A C 1
ATOM 1468 O O . LYS A 1 189 ? -14.747 -6.616 10.571 1.00 73.06 189 LYS A O 1
ATOM 1473 N N . LYS A 1 190 ? -13.919 -6.877 8.500 1.00 64.94 190 LYS A N 1
ATOM 1474 C CA . LYS A 1 190 ? -14.987 -6.139 7.817 1.00 64.94 190 LYS A CA 1
ATOM 1475 C C . LYS A 1 190 ? -16.262 -6.977 7.714 1.00 64.94 190 LYS A C 1
ATOM 1477 O O . LYS A 1 190 ? -17.338 -6.416 7.847 1.00 64.94 190 LYS A O 1
ATOM 1482 N N . SER A 1 191 ? -16.171 -8.294 7.539 1.00 59.00 191 SER A N 1
ATOM 1483 C CA . SER A 1 191 ? -17.339 -9.185 7.494 1.00 59.00 191 SER A CA 1
ATOM 1484 C C . SER A 1 191 ? -18.144 -9.148 8.798 1.00 59.00 191 SER A C 1
ATOM 1486 O O . SER A 1 191 ? -19.375 -9.186 8.781 1.00 59.00 191 SER A O 1
ATOM 1488 N N . ASP A 1 192 ? -17.459 -8.959 9.928 1.00 61.75 192 ASP A N 1
ATOM 1489 C CA . ASP A 1 192 ? -18.092 -8.794 11.232 1.00 61.75 192 ASP A CA 1
ATOM 1490 C C . ASP A 1 192 ? -18.914 -7.507 11.365 1.00 61.75 192 ASP A C 1
ATOM 1492 O O . ASP A 1 192 ? -19.882 -7.481 12.134 1.00 61.75 192 ASP A O 1
ATOM 1496 N N . VAL A 1 193 ? -18.557 -6.460 10.616 1.00 61.75 193 VAL A N 1
ATOM 1497 C CA . VAL A 1 193 ? -19.270 -5.182 10.544 1.00 61.75 193 VAL A CA 1
ATOM 1498 C C . VAL A 1 193 ? -19.949 -5.099 9.180 1.00 61.75 193 VAL A C 1
ATOM 1500 O O . VAL A 1 193 ? -19.377 -4.549 8.238 1.00 61.75 193 VAL A O 1
ATOM 1503 N N . PRO A 1 194 ? -21.168 -5.645 9.035 1.00 60.41 194 PRO A N 1
ATOM 1504 C CA . PRO A 1 194 ? -21.803 -5.685 7.734 1.00 60.41 194 PRO A CA 1
ATOM 1505 C C . PRO A 1 194 ? -22.028 -4.240 7.255 1.00 60.41 194 PRO A C 1
ATOM 1507 O O . PRO A 1 194 ? -22.592 -3.407 7.969 1.00 60.41 194 PRO A O 1
ATOM 1510 N N . ASP A 1 195 ? -21.519 -3.935 6.061 1.00 62.28 195 ASP A N 1
ATOM 1511 C CA . ASP A 1 195 ? -21.640 -2.635 5.393 1.00 62.28 195 ASP A CA 1
ATOM 1512 C C . ASP A 1 195 ? -23.072 -2.539 4.843 1.00 62.28 195 ASP A C 1
ATOM 1514 O O . ASP A 1 195 ? -23.350 -2.826 3.678 1.00 62.28 195 ASP A O 1
ATOM 1518 N N . VAL A 1 196 ? -24.032 -2.332 5.753 1.00 67.06 196 VAL A N 1
ATOM 1519 C CA . VAL A 1 196 ? -25.462 -2.432 5.448 1.00 67.06 196 VAL A CA 1
ATOM 1520 C C . VAL A 1 196 ? -26.066 -1.051 5.285 1.00 67.06 196 VAL A C 1
ATOM 1522 O O . VAL A 1 196 ? -26.097 -0.255 6.225 1.00 67.06 196 VAL A O 1
ATOM 1525 N N . GLU A 1 197 ? -26.645 -0.794 4.116 1.00 71.75 197 GLU A N 1
ATOM 1526 C CA . GLU A 1 197 ? -27.308 0.471 3.814 1.00 71.75 197 GLU A CA 1
ATOM 1527 C C . GLU A 1 197 ? -28.690 0.569 4.497 1.00 71.75 197 GLU A C 1
ATOM 1529 O O . GLU A 1 197 ? -29.764 0.392 3.905 1.00 71.75 197 GLU A O 1
ATOM 1534 N N . VAL A 1 198 ? -28.686 0.866 5.798 1.00 81.19 198 VAL A N 1
ATOM 1535 C CA . VAL A 1 198 ? -29.899 0.997 6.617 1.00 81.19 198 VAL A CA 1
ATOM 1536 C C . VAL A 1 198 ? -30.074 2.441 7.088 1.00 81.19 198 VAL A C 1
ATOM 1538 O O . VAL A 1 198 ? -29.225 2.994 7.773 1.00 81.19 198 VAL A O 1
ATOM 1541 N N . ARG A 1 199 ? -31.228 3.055 6.782 1.00 85.44 199 ARG A N 1
ATOM 1542 C CA . ARG A 1 199 ? -31.546 4.443 7.187 1.00 85.44 199 ARG A CA 1
ATOM 1543 C C . ARG A 1 199 ? -31.796 4.597 8.688 1.00 85.44 199 ARG A C 1
ATOM 1545 O O . ARG A 1 199 ? -31.582 5.677 9.224 1.00 85.44 199 ARG A O 1
ATOM 1552 N N . SER A 1 200 ? -32.328 3.570 9.356 1.00 87.81 200 SER A N 1
ATOM 1553 C CA . SER A 1 200 ? -32.618 3.629 10.795 1.00 87.81 200 SER A CA 1
ATOM 1554 C C . SER A 1 200 ? -32.622 2.264 11.492 1.00 87.81 200 SER A C 1
ATOM 1556 O O . SER A 1 200 ? -33.128 1.259 10.976 1.00 87.81 200 SER A O 1
ATOM 1558 N N . ILE A 1 201 ? -32.117 2.248 12.727 1.00 90.44 201 ILE A N 1
ATOM 1559 C CA . ILE A 1 201 ? -32.090 1.085 13.619 1.00 90.44 201 ILE A CA 1
ATOM 1560 C C . ILE A 1 201 ? -32.474 1.497 15.053 1.00 90.44 201 ILE A C 1
ATOM 1562 O O . ILE A 1 201 ? -32.188 2.627 15.453 1.00 90.44 201 ILE A O 1
ATOM 1566 N N . PRO A 1 202 ? -33.130 0.627 15.849 1.00 92.94 202 PRO A N 1
ATOM 1567 C CA . PRO A 1 202 ? -33.427 0.930 17.247 1.00 92.94 202 PRO A CA 1
ATOM 1568 C C . PRO A 1 202 ? -32.161 1.121 18.093 1.00 92.94 202 PRO A C 1
ATOM 1570 O O . PRO A 1 202 ? -31.273 0.263 18.099 1.00 92.94 202 PRO A O 1
ATOM 1573 N N . ILE A 1 203 ? -32.111 2.215 18.853 1.00 94.12 203 ILE A N 1
ATOM 1574 C CA . ILE A 1 203 ? -30.998 2.548 19.751 1.00 94.12 203 ILE A CA 1
ATOM 1575 C C . ILE A 1 203 ? -30.881 1.550 20.915 1.00 94.12 203 ILE A C 1
ATOM 1577 O O . ILE A 1 203 ? -31.894 1.102 21.469 1.00 94.12 203 ILE A O 1
ATOM 1581 N N . ARG A 1 204 ? -29.650 1.185 21.284 1.00 94.19 204 ARG A N 1
ATOM 1582 C CA . ARG A 1 204 ? -29.337 0.242 22.366 1.00 94.19 204 ARG A CA 1
ATOM 1583 C C . ARG A 1 204 ? -28.362 0.880 23.357 1.00 94.19 204 ARG A C 1
ATOM 1585 O O . ARG A 1 204 ? -27.711 1.878 23.063 1.00 94.19 204 ARG A O 1
ATOM 1592 N N . LYS A 1 205 ? -28.293 0.303 24.560 1.00 94.31 205 LYS A N 1
ATOM 1593 C CA . LYS A 1 205 ? -27.217 0.615 25.505 1.00 94.31 205 LYS A CA 1
ATOM 1594 C C . LYS A 1 205 ? -25.880 0.293 24.837 1.00 94.31 205 LYS A C 1
ATOM 1596 O O . LYS A 1 205 ? -25.801 -0.703 24.119 1.00 94.31 205 LYS A O 1
ATOM 1601 N N . ASP A 1 206 ? -24.877 1.118 25.115 1.00 94.19 206 ASP A N 1
ATOM 1602 C CA . ASP A 1 206 ? -23.500 1.015 24.629 1.00 94.19 206 ASP A CA 1
ATOM 1603 C C . ASP A 1 206 ? -23.265 1.391 23.153 1.00 94.19 206 ASP A C 1
ATOM 1605 O O . ASP A 1 206 ? -22.116 1.313 22.716 1.00 94.19 206 ASP A O 1
ATOM 1609 N N . ASP A 1 207 ? -24.293 1.828 22.411 1.00 94.62 207 ASP A N 1
ATOM 1610 C CA . ASP A 1 207 ? -24.115 2.466 21.097 1.00 94.62 207 ASP A CA 1
ATOM 1611 C C . ASP A 1 207 ? -23.429 3.836 21.266 1.00 94.62 207 ASP A C 1
ATOM 1613 O O . ASP A 1 207 ? -23.701 4.555 22.232 1.00 94.62 207 ASP A O 1
ATOM 1617 N N . GLU A 1 208 ? -22.571 4.228 20.324 1.00 93.62 208 GLU A N 1
ATOM 1618 C CA . GLU A 1 208 ? -22.020 5.587 20.264 1.00 93.62 208 GLU A CA 1
ATOM 1619 C C . GLU A 1 208 ? -22.932 6.479 19.420 1.00 93.62 208 GLU A C 1
ATOM 1621 O O . GLU A 1 208 ? -23.391 6.087 18.342 1.00 93.62 208 GLU A O 1
ATOM 1626 N N . VAL A 1 209 ? -23.222 7.680 19.920 1.00 95.81 209 VAL A N 1
ATOM 1627 C CA . VAL A 1 209 ? -24.134 8.622 19.271 1.00 95.81 209 VAL A CA 1
ATOM 1628 C C . VAL A 1 209 ? -23.563 10.034 19.224 1.00 95.81 209 VAL A C 1
ATOM 1630 O O . VAL A 1 209 ? -22.927 10.500 20.168 1.00 95.81 209 VAL A O 1
ATOM 1633 N N . LEU A 1 210 ? -23.875 10.735 18.138 1.00 95.81 210 LEU A N 1
ATOM 1634 C CA . LEU A 1 210 ? -23.647 12.161 17.939 1.00 95.81 210 LEU A CA 1
ATOM 1635 C C . LEU A 1 210 ? -24.978 12.909 18.049 1.00 95.81 210 LEU A C 1
ATOM 1637 O O . LEU A 1 210 ? -25.961 12.571 17.383 1.00 95.81 210 LEU A O 1
ATOM 1641 N N . ILE A 1 211 ? -25.025 13.957 18.867 1.00 95.62 211 ILE A N 1
ATOM 1642 C CA . ILE A 1 211 ? -26.222 14.788 19.027 1.00 95.62 211 ILE A CA 1
ATOM 1643 C C . ILE A 1 211 ? -26.245 15.863 17.939 1.00 95.62 211 ILE A C 1
ATOM 1645 O O . ILE A 1 211 ? -25.383 16.739 17.885 1.00 95.62 211 ILE A O 1
ATOM 1649 N N . VAL A 1 212 ? -27.274 15.840 17.090 1.00 96.38 212 VAL A N 1
ATOM 1650 C CA . VAL A 1 212 ? -27.395 16.734 15.924 1.00 96.38 212 VAL A CA 1
ATOM 1651 C C . VAL A 1 212 ? -28.316 17.926 16.197 1.00 96.38 212 VAL A C 1
ATOM 1653 O O . VAL A 1 212 ? -28.197 18.968 15.550 1.00 96.38 212 VAL A O 1
ATOM 1656 N N . ARG A 1 213 ? -29.243 17.807 17.159 1.00 93.94 213 ARG A N 1
ATOM 1657 C CA . ARG A 1 213 ? -30.254 18.839 17.459 1.00 93.94 213 ARG A CA 1
ATOM 1658 C C . AR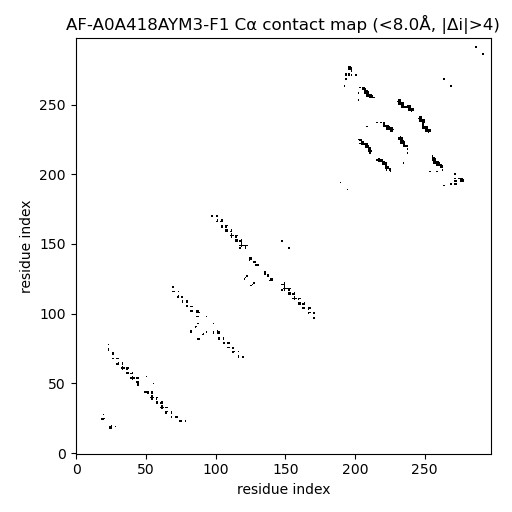G A 1 213 ? -30.371 19.127 18.961 1.00 93.94 213 ARG A C 1
ATOM 1660 O O . ARG A 1 213 ? -30.294 18.214 19.778 1.00 93.94 213 ARG A O 1
ATOM 1667 N N . GLY A 1 214 ? -30.678 20.380 19.308 1.00 93.06 214 GLY A N 1
ATOM 1668 C CA . GLY A 1 214 ? -30.890 20.854 20.686 1.00 93.06 214 GLY A CA 1
ATOM 1669 C C . GLY A 1 214 ? -29.651 21.499 21.318 1.00 93.06 214 GLY A C 1
ATOM 1670 O O . GLY A 1 214 ? -28.630 21.663 20.659 1.00 93.06 214 GLY A O 1
ATOM 1671 N N . SER A 1 215 ? -29.736 21.846 22.606 1.00 90.50 215 SER A N 1
ATOM 1672 C CA . SER A 1 215 ? -28.693 22.599 23.330 1.00 90.50 215 SER A CA 1
ATOM 1673 C C . SER A 1 215 ? -27.357 21.862 23.477 1.00 90.50 215 SER A C 1
ATOM 1675 O O . SER A 1 215 ? -26.334 22.487 23.710 1.00 90.50 215 SER A O 1
ATOM 1677 N N . ASN A 1 216 ? -27.354 20.534 23.330 1.00 91.12 216 ASN A N 1
ATOM 1678 C CA . ASN A 1 216 ? -26.158 19.687 23.411 1.00 91.12 216 ASN A CA 1
ATOM 1679 C C . ASN A 1 216 ? -25.650 19.241 22.023 1.00 91.12 216 ASN A C 1
ATOM 1681 O O . ASN A 1 216 ? -25.023 18.190 21.914 1.00 91.12 216 ASN A O 1
ATOM 1685 N N . LYS A 1 217 ? -25.956 19.995 20.957 1.00 93.19 217 LYS A N 1
ATOM 1686 C CA . LYS A 1 217 ? -25.506 19.698 19.586 1.00 93.19 217 LYS A CA 1
ATOM 1687 C C . LYS A 1 217 ? -23.975 19.646 19.500 1.00 93.19 217 LYS A C 1
ATOM 1689 O O . LYS A 1 217 ? -23.296 20.467 20.105 1.00 93.19 217 LYS A O 1
ATOM 1694 N N . GLY A 1 218 ? -23.453 18.699 18.723 1.00 93.06 218 GLY A N 1
ATOM 1695 C CA . GLY A 1 218 ? -22.016 18.514 18.496 1.00 93.06 218 GLY A CA 1
ATOM 1696 C C . GLY A 1 218 ? -21.313 17.683 19.570 1.00 93.06 218 GLY A C 1
ATOM 1697 O O . GLY A 1 218 ? -20.148 17.347 19.400 1.00 93.06 218 GLY A O 1
ATOM 1698 N N . LYS A 1 219 ? -22.006 17.317 20.656 1.00 93.56 219 LYS A N 1
ATOM 1699 C CA . LYS A 1 219 ? -21.472 16.385 21.650 1.00 93.56 219 LYS A CA 1
ATOM 1700 C C . LYS A 1 219 ? -21.658 14.944 21.182 1.00 93.56 219 LYS A C 1
ATOM 1702 O O . LYS A 1 219 ? -22.740 14.565 20.720 1.00 93.56 219 LYS A O 1
ATOM 1707 N N . GLU A 1 220 ? -20.610 14.156 21.369 1.00 94.44 220 GLU A N 1
ATOM 1708 C CA . GLU A 1 220 ? -20.584 12.715 21.138 1.00 94.44 220 GLU A CA 1
ATOM 1709 C C . GLU A 1 220 ? -20.459 11.977 22.465 1.00 94.44 220 GLU A C 1
ATOM 1711 O O . GLU A 1 220 ? -19.823 12.456 23.408 1.00 94.44 220 GLU A O 1
ATOM 1716 N N . GLY A 1 221 ? -21.068 10.801 22.546 1.00 94.94 221 GLY A N 1
ATOM 1717 C CA . GLY A 1 221 ? -20.927 9.953 23.716 1.00 94.94 221 GLY A CA 1
ATOM 1718 C C . GLY A 1 221 ? -21.604 8.605 23.554 1.00 94.94 221 GLY A C 1
ATOM 1719 O O . GLY A 1 221 ? -22.408 8.379 22.646 1.00 94.94 221 GLY A O 1
ATOM 1720 N N . ARG A 1 222 ? -21.284 7.698 24.473 1.00 96.25 222 ARG A N 1
ATOM 1721 C CA . ARG A 1 222 ? -21.896 6.374 24.538 1.00 96.25 222 ARG A CA 1
ATOM 1722 C C . ARG A 1 222 ? -23.258 6.439 25.225 1.00 96.25 222 ARG A C 1
ATOM 1724 O O . ARG A 1 222 ? -23.439 7.163 26.201 1.00 96.25 222 ARG A O 1
ATOM 1731 N N . VAL A 1 223 ? -24.232 5.666 24.761 1.00 96.31 223 VAL A N 1
ATOM 1732 C CA . VAL A 1 223 ? -25.550 5.568 25.404 1.00 96.31 223 VAL A CA 1
ATOM 1733 C C . VAL A 1 223 ? -25.433 4.749 26.689 1.00 96.31 223 VAL A C 1
ATOM 1735 O O . VAL A 1 223 ? -25.277 3.529 26.650 1.00 96.31 223 VAL A O 1
ATOM 1738 N N . THR A 1 224 ? -25.559 5.404 27.842 1.00 95.19 224 THR A N 1
ATOM 1739 C CA . THR A 1 224 ? -25.467 4.759 29.161 1.00 95.19 224 THR A CA 1
ATOM 1740 C C . THR A 1 224 ? -26.730 3.960 29.480 1.00 95.19 224 THR A C 1
ATOM 1742 O O . THR A 1 224 ? -26.667 2.834 29.976 1.00 95.19 224 THR A O 1
ATOM 1745 N N . GLN A 1 225 ? -27.898 4.537 29.182 1.00 94.69 225 GLN A N 1
ATOM 1746 C CA . GLN A 1 225 ? -29.198 3.926 29.449 1.00 94.69 225 GLN A CA 1
ATOM 1747 C C . GLN A 1 225 ? -30.266 4.436 28.476 1.00 94.69 225 GLN A C 1
ATOM 1749 O O . GLN A 1 225 ? -30.298 5.611 28.109 1.00 94.69 225 GLN A O 1
ATOM 1754 N N . VAL A 1 226 ? -31.188 3.545 28.104 1.00 96.31 226 VAL A N 1
ATOM 1755 C CA . VAL A 1 226 ? -32.383 3.866 27.313 1.00 96.31 226 VAL A CA 1
ATOM 1756 C C . VAL A 1 226 ? -33.600 3.866 28.241 1.00 96.31 226 VAL A C 1
ATOM 1758 O O . VAL A 1 226 ? -34.080 2.807 28.646 1.00 96.31 226 VAL A O 1
ATOM 1761 N N . TYR A 1 227 ? -34.109 5.048 28.592 1.00 96.19 227 TYR A N 1
ATOM 1762 C CA . TYR A 1 227 ? -35.228 5.219 29.521 1.00 96.19 227 TYR A CA 1
ATOM 1763 C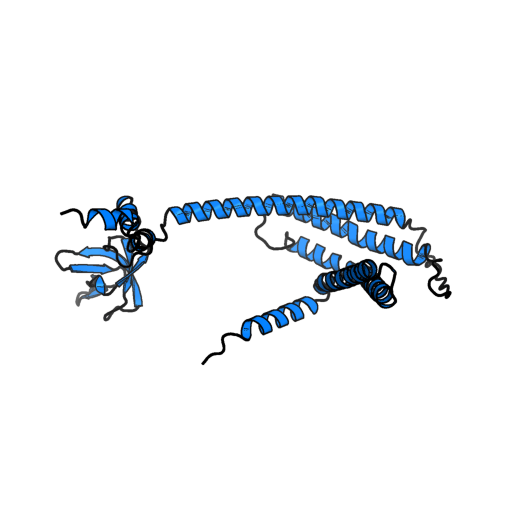 C . TYR A 1 227 ? -36.560 5.282 28.756 1.00 96.19 227 TYR A C 1
ATOM 1765 O O . TYR A 1 227 ? -37.108 6.348 28.463 1.00 96.19 227 TYR A O 1
ATOM 1773 N N . ARG A 1 228 ? -37.107 4.106 28.423 1.00 95.75 228 ARG A N 1
ATOM 1774 C CA . ARG A 1 228 ? -38.306 3.986 27.570 1.00 95.75 228 ARG A CA 1
ATOM 1775 C C . ARG A 1 228 ? -39.575 4.579 28.188 1.00 95.75 228 ARG A C 1
ATOM 1777 O O . ARG A 1 228 ? -40.367 5.149 27.454 1.00 95.75 228 ARG A O 1
ATOM 1784 N N . LYS A 1 229 ? -39.727 4.552 29.520 1.00 96.12 229 LYS A N 1
ATOM 1785 C CA . LYS A 1 229 ? -40.903 5.121 30.217 1.00 96.12 229 LYS A CA 1
ATOM 1786 C C . LYS A 1 229 ? -41.064 6.638 30.009 1.00 96.12 229 LYS A C 1
ATOM 1788 O O . LYS A 1 229 ? -42.172 7.144 30.095 1.00 96.12 229 LYS A O 1
ATOM 1793 N N . LYS A 1 230 ? -39.973 7.361 29.725 1.00 94.75 230 LYS A N 1
ATOM 1794 C CA . LYS A 1 230 ? -39.971 8.808 29.424 1.00 94.75 230 LYS A CA 1
ATOM 1795 C C . LYS A 1 230 ? -39.566 9.111 27.975 1.00 94.75 230 LYS A C 1
ATOM 1797 O O . LYS A 1 230 ? -39.368 10.272 27.640 1.00 94.75 230 LYS A O 1
ATOM 1802 N N . PHE A 1 231 ? -39.400 8.087 27.132 1.00 95.12 231 PHE A N 1
ATOM 1803 C CA . PHE A 1 231 ? -38.933 8.217 25.745 1.00 95.12 231 PHE A CA 1
ATOM 1804 C C . PHE A 1 231 ? -37.632 9.032 25.578 1.00 95.12 231 PHE A C 1
ATOM 1806 O O . PHE A 1 231 ? -37.450 9.755 24.599 1.00 95.12 231 PHE A O 1
ATOM 1813 N N . VAL A 1 232 ? -36.695 8.893 26.522 1.00 95.94 232 VAL A N 1
ATOM 1814 C CA . VAL A 1 232 ? -35.387 9.573 26.492 1.00 95.94 232 VAL A CA 1
ATOM 1815 C C . VAL A 1 232 ? -34.229 8.589 26.617 1.00 95.94 232 VAL A C 1
ATOM 1817 O O . VAL A 1 232 ? -34.339 7.530 27.234 1.00 95.94 232 VAL A O 1
ATOM 1820 N N . ILE A 1 233 ? -33.097 8.962 26.028 1.00 96.56 233 ILE A N 1
ATOM 1821 C CA . ILE A 1 233 ? -31.799 8.311 26.192 1.00 96.56 233 ILE A CA 1
ATOM 1822 C C . ILE A 1 233 ? -30.895 9.170 27.075 1.00 96.56 233 ILE A C 1
ATOM 1824 O O . ILE A 1 233 ? -30.967 10.402 27.049 1.00 96.56 233 ILE A O 1
ATOM 1828 N N . HIS A 1 234 ? -30.034 8.509 27.839 1.00 96.06 234 HIS A N 1
ATOM 1829 C CA . HIS A 1 234 ? -28.943 9.143 28.567 1.00 96.06 234 HIS A CA 1
ATOM 1830 C C . HIS A 1 234 ? -27.635 8.849 27.842 1.00 96.06 234 HIS A C 1
ATOM 1832 O O . HIS A 1 234 ? -27.313 7.688 27.584 1.00 96.06 234 HIS A O 1
ATOM 1838 N N . VAL A 1 235 ? -26.919 9.914 27.496 1.00 94.94 235 VAL A N 1
ATOM 1839 C CA . VAL A 1 235 ? -25.639 9.865 26.786 1.00 94.94 235 VAL A CA 1
ATOM 1840 C C . VAL A 1 235 ? -24.535 10.242 27.769 1.00 94.94 235 VAL A C 1
ATOM 1842 O O . VAL A 1 235 ? -24.714 11.128 28.611 1.00 94.94 235 VAL A O 1
ATOM 1845 N N . GLU A 1 236 ? -23.409 9.545 27.689 1.00 92.56 236 GLU A N 1
ATOM 1846 C CA . GLU A 1 236 ? -22.224 9.808 28.496 1.00 92.56 236 GLU A CA 1
ATOM 1847 C C . GLU A 1 236 ? -21.743 11.251 28.292 1.00 92.56 236 GLU A C 1
ATOM 1849 O O . GLU A 1 236 ? -21.856 11.802 27.199 1.00 92.56 236 GLU A O 1
ATOM 1854 N N . ARG A 1 237 ? -21.228 11.880 29.357 1.00 88.38 237 ARG A N 1
ATOM 1855 C CA . ARG A 1 237 ? -20.741 13.278 29.365 1.00 88.38 237 ARG A CA 1
ATOM 1856 C C . ARG A 1 237 ? -21.810 14.348 29.099 1.00 88.38 237 ARG A C 1
ATOM 1858 O O . ARG A 1 237 ? -21.502 15.538 29.085 1.00 88.38 237 ARG A O 1
ATOM 1865 N N . VAL A 1 238 ? -23.080 13.964 28.953 1.00 92.19 238 VAL A N 1
ATOM 1866 C CA . VAL A 1 238 ? -24.208 14.895 28.821 1.00 92.19 238 VAL A CA 1
ATOM 1867 C C . VAL A 1 238 ? -24.966 14.979 30.141 1.00 92.19 238 VAL A C 1
ATOM 1869 O O . VAL A 1 238 ? -26.006 14.348 30.351 1.00 92.19 238 VAL A O 1
ATOM 1872 N N . VAL A 1 239 ? -24.420 15.784 31.048 1.00 93.69 239 VAL A N 1
ATOM 1873 C CA . VAL A 1 239 ? -24.955 16.005 32.395 1.00 93.69 239 VAL A CA 1
ATOM 1874 C C . VAL A 1 239 ? -25.370 17.460 32.600 1.00 93.69 239 VAL A C 1
ATOM 1876 O O . VAL A 1 239 ? -24.905 18.362 31.906 1.00 93.69 239 VAL A O 1
ATOM 1879 N N . LYS A 1 240 ? -26.286 17.667 33.542 1.00 92.00 240 LYS A N 1
ATOM 1880 C CA . LYS A 1 240 ? -26.685 18.959 34.090 1.00 92.00 240 LYS A CA 1
ATOM 1881 C C . LYS A 1 240 ? -26.401 18.937 35.588 1.00 92.00 240 LYS A C 1
ATOM 1883 O O . LYS A 1 240 ? -26.747 17.963 36.258 1.00 92.00 240 LYS A O 1
ATOM 1888 N N . GLU A 1 241 ? -25.806 20.000 36.104 1.00 93.56 241 GLU A N 1
ATOM 1889 C CA . GLU A 1 241 ? -25.575 20.160 37.538 1.00 93.56 241 GLU A CA 1
ATOM 1890 C C . GLU A 1 241 ? -26.857 20.616 38.243 1.00 93.56 241 GLU A C 1
ATOM 1892 O O . GLU A 1 241 ? -27.615 21.456 37.745 1.00 93.56 241 GLU A O 1
ATOM 1897 N N . LYS A 1 242 ? -27.136 20.006 39.393 1.00 94.62 242 LYS A N 1
ATOM 1898 C CA . LYS A 1 242 ? -28.169 20.455 40.329 1.00 94.62 242 LYS A CA 1
ATOM 1899 C C . LYS A 1 242 ? -27.599 21.523 41.267 1.00 94.62 242 LYS A C 1
ATOM 1901 O O . LYS A 1 242 ? -26.392 21.632 41.431 1.00 94.62 242 LYS A O 1
ATOM 1906 N N . VAL A 1 243 ? -28.483 22.248 41.959 1.00 94.75 243 VAL A N 1
ATOM 1907 C CA . VAL A 1 243 ? -28.108 23.268 42.965 1.00 94.75 243 VAL A CA 1
ATOM 1908 C C . VAL A 1 243 ? -27.235 22.688 44.086 1.00 94.75 243 VAL A C 1
ATOM 1910 O O . VAL A 1 243 ? -26.387 23.375 44.634 1.00 94.75 243 VAL A O 1
ATOM 1913 N N . ASN A 1 244 ? -27.397 21.400 44.393 1.00 93.19 244 ASN A N 1
ATOM 1914 C CA . ASN A 1 244 ? -26.594 20.688 45.386 1.00 93.19 244 ASN A CA 1
ATOM 1915 C C . ASN A 1 244 ? -25.231 20.188 44.854 1.00 93.19 244 ASN A C 1
ATOM 1917 O O . ASN A 1 244 ? -24.610 19.351 45.500 1.00 93.19 244 ASN A O 1
ATOM 1921 N N . GLY A 1 245 ? -24.805 20.612 43.659 1.00 90.50 245 GLY A N 1
ATOM 1922 C CA . GLY A 1 245 ? -23.535 20.217 43.037 1.00 90.50 245 GLY A CA 1
ATOM 1923 C C . GLY A 1 245 ? -23.512 18.811 42.424 1.00 90.50 245 GLY A C 1
ATOM 1924 O O . GLY A 1 245 ? -22.530 18.431 41.796 1.00 90.50 245 GLY A O 1
ATOM 1925 N N . ALA A 1 246 ? -24.584 18.019 42.553 1.00 93.38 246 ALA A N 1
ATOM 1926 C CA . ALA A 1 246 ? -24.640 16.686 41.958 1.00 93.38 246 ALA A CA 1
ATOM 1927 C C . ALA A 1 246 ? -24.916 16.750 40.443 1.00 93.38 246 ALA A C 1
ATOM 1929 O O . ALA A 1 246 ? -25.849 17.426 39.995 1.00 93.38 246 ALA A O 1
ATOM 1930 N N . ALA A 1 247 ? -24.161 15.984 39.652 1.00 93.38 247 ALA A N 1
ATOM 1931 C CA . ALA A 1 247 ? -24.369 15.855 38.212 1.00 93.38 247 ALA A CA 1
ATOM 1932 C C . ALA A 1 247 ? -25.486 14.845 37.893 1.00 93.38 247 ALA A C 1
ATOM 1934 O O . ALA A 1 247 ? -25.488 13.717 38.384 1.00 93.38 247 ALA A O 1
ATOM 1935 N N . VAL A 1 248 ? -26.437 15.233 37.039 1.00 92.50 248 VAL A N 1
ATOM 1936 C CA . VAL A 1 248 ? -27.535 14.368 36.581 1.00 92.50 248 VAL A CA 1
ATOM 1937 C C . VAL A 1 248 ? -27.562 14.297 35.064 1.00 92.50 248 VAL A C 1
ATOM 1939 O O . VAL A 1 248 ? -27.509 15.318 34.381 1.00 92.50 248 VAL A O 1
ATOM 1942 N N . ASN A 1 249 ? -27.687 13.091 34.513 1.00 93.19 249 ASN A N 1
ATOM 1943 C CA . ASN A 1 249 ? -27.758 12.886 33.070 1.00 93.19 249 ASN A CA 1
ATOM 1944 C C . ASN A 1 249 ? -28.966 13.611 32.467 1.00 93.19 249 ASN A C 1
ATOM 1946 O O . ASN A 1 249 ? -30.112 13.429 32.885 1.00 93.19 249 ASN A O 1
ATOM 1950 N N . THR A 1 250 ? -28.713 14.398 31.426 1.00 93.12 250 THR A N 1
ATOM 1951 C CA . THR A 1 250 ? -29.779 15.061 30.675 1.00 93.12 250 THR A CA 1
ATOM 1952 C C . THR A 1 250 ? -30.432 14.051 29.733 1.00 93.12 250 THR A C 1
ATOM 1954 O O . THR A 1 250 ? -29.748 13.311 29.027 1.00 93.12 250 THR A O 1
ATOM 1957 N N . GLY A 1 251 ? -31.764 13.988 29.731 1.00 94.62 251 GLY A N 1
ATOM 1958 C CA . GLY A 1 251 ? -32.514 13.134 28.811 1.00 94.62 251 GLY A CA 1
ATOM 1959 C C . GLY A 1 251 ? -32.565 13.738 27.409 1.00 94.62 251 GLY A C 1
ATOM 1960 O O . GLY A 1 251 ? -32.964 14.889 27.242 1.00 94.62 251 GLY A O 1
ATOM 1961 N N . ILE A 1 252 ? -32.188 12.962 26.394 1.00 95.56 252 ILE A N 1
ATOM 1962 C CA . ILE A 1 252 ? -32.225 13.373 24.985 1.00 95.56 252 ILE A CA 1
ATOM 1963 C C . ILE A 1 252 ? -33.197 12.475 24.229 1.00 95.56 252 ILE A C 1
ATOM 1965 O O . ILE A 1 252 ? -33.256 11.276 24.469 1.00 95.56 252 ILE A O 1
ATOM 1969 N N . HIS A 1 253 ? -33.991 13.039 23.322 1.00 95.94 253 HIS A N 1
ATOM 1970 C CA . HIS A 1 253 ? -34.868 12.228 22.480 1.00 95.94 253 HIS A CA 1
ATOM 1971 C C . HIS A 1 253 ? -34.050 11.561 21.356 1.00 95.94 253 HIS A C 1
ATOM 1973 O O . HIS A 1 253 ? -33.283 12.262 20.689 1.00 95.94 253 HIS A O 1
ATOM 1979 N N . PRO A 1 254 ? -34.217 10.254 21.079 1.00 94.94 254 PRO A N 1
ATOM 1980 C CA . PRO A 1 254 ? -33.394 9.534 20.103 1.00 94.94 254 PRO A CA 1
ATOM 1981 C C . PRO A 1 254 ? -33.503 10.068 18.663 1.00 94.94 254 PRO A C 1
ATOM 1983 O O . PRO A 1 254 ? -32.579 9.894 17.882 1.00 94.94 254 PRO A O 1
ATOM 1986 N N . SER A 1 255 ? -34.574 10.782 18.293 1.00 95.25 255 SER A N 1
ATOM 1987 C CA . SER A 1 255 ? -34.664 11.423 16.963 1.00 95.25 255 SER A CA 1
ATOM 1988 C C . SER A 1 255 ? -33.711 12.611 16.766 1.00 95.25 255 SER A C 1
ATOM 1990 O O . SER A 1 255 ? -33.558 13.102 15.649 1.00 95.25 255 SER A O 1
ATOM 1992 N N . LYS A 1 256 ? -33.095 13.112 17.845 1.00 95.06 256 LYS A N 1
ATOM 1993 C CA . LYS A 1 256 ? -32.127 14.218 17.811 1.00 95.06 256 LYS A CA 1
ATOM 1994 C C . LYS A 1 256 ? -30.681 13.730 17.692 1.00 95.06 256 LYS A C 1
ATOM 1996 O O . LYS A 1 256 ? -29.781 14.570 17.669 1.00 95.06 256 LYS A O 1
ATOM 2001 N N . VAL A 1 257 ? -30.461 12.415 17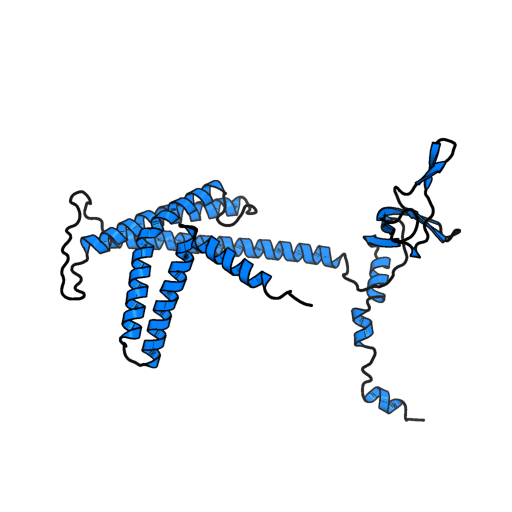.636 1.00 95.31 257 VAL A N 1
ATOM 2002 C CA . VAL A 1 257 ? -29.127 11.811 17.571 1.00 95.31 257 VAL A CA 1
ATOM 2003 C C . VAL A 1 257 ? -28.938 10.989 16.302 1.00 95.31 257 VAL A C 1
ATOM 2005 O O . VAL A 1 257 ? -29.896 10.475 15.727 1.00 95.31 257 VAL A O 1
ATOM 2008 N N . VAL A 1 258 ? -27.685 10.864 15.886 1.00 94.88 258 VAL A N 1
ATOM 2009 C CA . VAL A 1 258 ? -27.226 9.959 14.833 1.00 94.88 258 VAL A CA 1
ATOM 2010 C C . VAL A 1 258 ? -26.290 8.949 15.480 1.00 94.88 258 VAL A C 1
ATOM 2012 O O . VAL A 1 258 ? -25.448 9.321 16.291 1.00 94.88 258 VAL A O 1
ATOM 2015 N N . ILE A 1 259 ? -26.461 7.669 15.163 1.00 93.00 259 ILE A N 1
ATOM 2016 C CA . ILE A 1 259 ? -25.596 6.609 15.686 1.00 93.00 259 ILE A CA 1
ATOM 2017 C C . ILE A 1 259 ? -24.296 6.617 14.879 1.00 93.00 259 ILE A C 1
ATOM 2019 O O . ILE A 1 259 ? -24.347 6.514 13.656 1.00 93.00 259 ILE A O 1
ATOM 2023 N N . THR A 1 260 ? -23.157 6.754 15.555 1.00 91.81 260 THR A N 1
ATOM 2024 C CA . THR A 1 260 ? -21.822 6.774 14.935 1.00 91.81 260 THR A CA 1
ATOM 2025 C C . THR A 1 260 ? -21.201 5.382 14.916 1.00 91.81 260 THR A C 1
ATOM 2027 O O . THR A 1 260 ? -20.687 4.958 13.885 1.00 91.81 260 THR A O 1
ATOM 2030 N N . LYS A 1 261 ? -21.303 4.632 16.023 1.00 90.00 261 LYS A N 1
ATOM 2031 C CA . LYS A 1 261 ? -20.875 3.227 16.108 1.00 90.00 261 LYS A CA 1
ATOM 2032 C C . LYS A 1 261 ? -21.939 2.368 16.779 1.00 90.00 261 LYS A C 1
ATOM 2034 O O . LYS A 1 261 ? -22.489 2.727 17.819 1.00 90.00 261 LYS A O 1
ATOM 2039 N N . LEU A 1 262 ? -22.213 1.211 16.182 1.00 89.69 262 LEU A N 1
ATOM 2040 C CA . LEU A 1 262 ? -23.195 0.248 16.675 1.00 89.69 262 LEU A CA 1
ATOM 2041 C C . LEU A 1 262 ? -22.527 -0.807 17.556 1.00 89.69 262 LEU A C 1
ATOM 2043 O O . LEU A 1 262 ? -21.518 -1.392 17.167 1.00 89.69 262 LEU A O 1
ATOM 2047 N N . LYS A 1 263 ? -23.154 -1.145 18.685 1.00 89.38 263 LYS A N 1
ATOM 2048 C CA . LYS A 1 263 ? -22.840 -2.386 19.401 1.00 89.38 263 LYS A CA 1
ATOM 2049 C C . LYS A 1 263 ? -23.490 -3.564 18.683 1.00 89.38 263 LYS A C 1
ATOM 2051 O O . LYS A 1 263 ? -24.714 -3.693 18.698 1.00 89.38 263 LYS A O 1
ATOM 2056 N N . LEU A 1 264 ? -22.688 -4.414 18.047 1.00 87.25 264 LEU A N 1
ATOM 2057 C CA . LEU A 1 264 ? -23.177 -5.561 17.283 1.00 87.25 264 LEU A CA 1
ATOM 2058 C C . LEU A 1 264 ? -23.391 -6.786 18.185 1.00 87.25 264 LEU A C 1
ATOM 2060 O O . LEU A 1 264 ? -22.448 -7.324 18.751 1.00 87.25 264 LEU A O 1
ATOM 2064 N N . ASP A 1 265 ? -24.642 -7.243 18.249 1.00 87.31 265 ASP A N 1
ATOM 2065 C CA . ASP A 1 265 ? -25.055 -8.519 18.845 1.00 87.31 265 ASP A CA 1
ATOM 2066 C C . ASP A 1 265 ? -25.580 -9.443 17.724 1.00 87.31 265 ASP A C 1
ATOM 2068 O O . ASP A 1 265 ? -25.997 -8.951 16.668 1.00 87.31 265 ASP A O 1
ATOM 2072 N N . LYS A 1 266 ? -25.664 -10.762 17.959 1.00 88.44 266 LYS A N 1
ATOM 2073 C CA . LYS A 1 266 ? -26.191 -11.749 16.985 1.00 88.44 266 LYS A CA 1
ATOM 2074 C C . LYS A 1 266 ? -27.541 -11.334 16.384 1.00 88.44 266 LYS A C 1
ATOM 2076 O O . LYS A 1 266 ? -27.719 -11.368 15.171 1.00 88.44 266 LYS A O 1
ATOM 2081 N N . ASP A 1 267 ? -28.478 -10.877 17.212 1.00 88.62 267 ASP A N 1
ATOM 2082 C CA . ASP A 1 267 ? -29.805 -10.460 16.739 1.00 88.62 267 ASP A CA 1
ATOM 2083 C C . ASP A 1 267 ? -29.793 -9.094 16.048 1.00 88.62 267 ASP A C 1
ATOM 2085 O O . ASP A 1 267 ? -30.603 -8.831 15.160 1.00 88.62 267 ASP A O 1
ATOM 2089 N N . ARG A 1 268 ? -28.856 -8.212 16.416 1.00 88.19 268 ARG A N 1
ATOM 2090 C CA . ARG A 1 268 ? -28.711 -6.906 15.761 1.00 88.19 268 ARG A CA 1
ATOM 2091 C C . ARG A 1 268 ? -28.144 -7.076 14.352 1.00 88.19 268 ARG A C 1
ATOM 2093 O O . ARG A 1 268 ? -28.643 -6.409 13.449 1.00 88.19 268 ARG A O 1
ATOM 2100 N N . LYS A 1 269 ? -27.202 -8.012 14.157 1.00 86.38 269 LYS A N 1
ATOM 2101 C CA . LYS A 1 269 ? -26.717 -8.437 12.832 1.00 86.38 269 LYS A CA 1
ATOM 2102 C C . LYS A 1 269 ? -27.872 -8.969 11.970 1.00 86.38 269 LYS A C 1
ATOM 2104 O O . LYS A 1 269 ? -28.117 -8.418 10.904 1.00 86.38 269 LYS A O 1
ATOM 2109 N N . LYS A 1 270 ? -28.702 -9.881 12.498 1.00 86.25 270 LYS A N 1
ATOM 2110 C CA . LYS A 1 270 ? -29.914 -10.373 11.801 1.00 86.25 270 LYS A CA 1
ATOM 2111 C C . LYS A 1 270 ? -30.897 -9.260 11.413 1.00 86.25 270 LYS A C 1
ATOM 2113 O O . LYS A 1 270 ? -31.499 -9.295 10.342 1.00 86.25 270 LYS A O 1
ATOM 2118 N N . ILE A 1 271 ? -31.101 -8.261 12.280 1.00 87.25 271 ILE A N 1
ATOM 2119 C CA . ILE A 1 271 ? -31.973 -7.114 11.970 1.00 87.25 271 ILE A CA 1
ATOM 2120 C C . ILE A 1 271 ? -31.382 -6.265 10.843 1.00 87.25 271 ILE A C 1
ATOM 2122 O O . ILE A 1 271 ? -32.146 -5.800 9.996 1.00 87.25 271 ILE A O 1
ATOM 2126 N N . LEU A 1 272 ? -30.066 -6.043 10.849 1.00 86.69 272 LEU A N 1
ATOM 2127 C CA . LEU A 1 272 ? -29.368 -5.315 9.792 1.00 86.69 272 LEU A CA 1
ATOM 2128 C C . LEU A 1 272 ? -29.477 -6.069 8.465 1.00 86.69 272 LEU A C 1
ATOM 2130 O O . LEU A 1 272 ? -29.965 -5.489 7.503 1.00 86.69 272 LEU A O 1
ATOM 2134 N N . GLU A 1 273 ? -29.155 -7.362 8.442 1.00 83.44 273 GLU A N 1
ATOM 2135 C CA . GLU A 1 273 ? -29.284 -8.229 7.261 1.00 83.44 273 GLU A CA 1
ATOM 2136 C C . GLU A 1 273 ? -30.698 -8.187 6.673 1.00 83.44 273 GLU A C 1
ATOM 2138 O O . GLU A 1 273 ? -30.870 -7.918 5.487 1.00 83.44 273 GLU A O 1
ATOM 2143 N N . ARG A 1 274 ? -31.731 -8.332 7.514 1.00 83.06 274 ARG A N 1
ATOM 2144 C CA . ARG A 1 274 ? -33.134 -8.242 7.078 1.00 83.06 274 ARG A CA 1
ATOM 2145 C C . ARG A 1 274 ? -33.510 -6.859 6.536 1.00 83.06 274 ARG A C 1
ATOM 2147 O O . ARG A 1 274 ? -34.372 -6.755 5.671 1.00 83.06 274 ARG A O 1
ATOM 2154 N N . LYS A 1 275 ? -32.933 -5.784 7.080 1.00 81.81 275 LYS A N 1
ATOM 2155 C CA . LYS A 1 275 ? -33.219 -4.396 6.672 1.00 81.81 275 LYS A CA 1
ATOM 2156 C C . LYS A 1 275 ? -32.345 -3.909 5.517 1.00 81.81 275 LYS A C 1
ATOM 2158 O O . LYS A 1 275 ? -32.488 -2.749 5.122 1.00 81.81 275 LYS A O 1
ATOM 2163 N N . ASN A 1 276 ? -31.447 -4.744 5.001 1.00 79.12 276 ASN A N 1
ATOM 2164 C CA . ASN A 1 276 ? -30.537 -4.355 3.941 1.00 79.12 276 ASN A CA 1
ATOM 2165 C C . ASN A 1 276 ? -31.309 -4.016 2.658 1.00 79.12 276 ASN A C 1
ATOM 2167 O O . ASN A 1 276 ? -31.861 -4.894 1.993 1.00 79.12 276 ASN A O 1
ATOM 2171 N N . ARG A 1 277 ? -31.349 -2.730 2.300 1.00 67.94 277 ARG A N 1
ATOM 2172 C CA . ARG A 1 277 ? -32.099 -2.253 1.129 1.00 67.94 277 ARG A CA 1
ATOM 2173 C C . ARG A 1 277 ? -31.435 -2.592 -0.203 1.00 67.94 277 ARG A C 1
ATOM 2175 O O . ARG A 1 277 ? -32.146 -2.715 -1.194 1.00 67.94 277 ARG A O 1
ATOM 2182 N N . ALA A 1 278 ? -30.134 -2.894 -0.204 1.00 64.94 278 ALA A N 1
ATOM 2183 C CA . ALA A 1 278 ? -29.415 -3.347 -1.395 1.00 64.94 278 ALA A CA 1
ATOM 2184 C C . ALA A 1 278 ? -29.974 -4.657 -1.996 1.00 64.94 278 ALA A C 1
ATOM 2186 O O . ALA A 1 278 ? -29.761 -4.936 -3.178 1.00 64.94 278 ALA A O 1
ATOM 2187 N N . VAL A 1 279 ? -30.690 -5.460 -1.196 1.00 60.16 279 VAL A N 1
ATOM 2188 C CA . VAL A 1 279 ? -31.345 -6.704 -1.637 1.00 60.16 279 VAL A CA 1
ATOM 2189 C C . VAL A 1 279 ? -32.802 -6.459 -2.055 1.00 60.16 279 VAL A C 1
ATOM 2191 O O . VAL A 1 279 ? -33.282 -7.078 -2.999 1.00 60.16 279 VAL A O 1
ATOM 2194 N N . GLY A 1 280 ? -33.503 -5.535 -1.388 1.00 57.44 280 GLY A N 1
ATOM 2195 C CA . GLY A 1 280 ? -34.934 -5.288 -1.601 1.00 57.44 280 GLY A CA 1
ATOM 2196 C C . GLY A 1 280 ? -35.272 -4.515 -2.879 1.00 57.44 280 GLY A C 1
ATOM 2197 O O . GLY A 1 280 ? -36.225 -4.876 -3.567 1.00 57.44 280 GLY A O 1
ATOM 2198 N N . ASP A 1 281 ? -34.486 -3.494 -3.235 1.00 59.41 281 ASP A N 1
ATOM 2199 C CA . ASP A 1 281 ? -34.780 -2.659 -4.415 1.00 59.41 281 ASP A CA 1
ATOM 2200 C C . ASP A 1 281 ? -34.484 -3.372 -5.744 1.00 59.41 281 ASP A C 1
ATOM 2202 O O . ASP A 1 281 ? -35.075 -3.042 -6.767 1.00 59.41 281 ASP A O 1
ATOM 2206 N N . LYS A 1 282 ? -33.646 -4.419 -5.744 1.00 56.72 282 LYS A N 1
ATOM 2207 C CA . LYS A 1 282 ? -33.393 -5.233 -6.948 1.00 56.72 282 LYS A CA 1
ATOM 2208 C C . LYS A 1 282 ? -34.605 -6.060 -7.389 1.00 56.72 282 LYS A C 1
ATOM 2210 O O . LYS A 1 282 ? -34.706 -6.394 -8.567 1.00 56.72 282 LYS A O 1
ATOM 2215 N N . ASN A 1 283 ? -35.509 -6.374 -6.460 1.00 56.72 283 ASN A N 1
ATOM 2216 C CA . ASN A 1 283 ? -36.653 -7.256 -6.700 1.00 56.72 283 ASN A CA 1
ATOM 2217 C C . ASN A 1 283 ? -37.970 -6.496 -6.916 1.00 56.72 283 ASN A C 1
ATOM 2219 O O . ASN A 1 283 ? -38.949 -7.084 -7.365 1.00 56.72 283 ASN A O 1
ATOM 2223 N N . LYS A 1 284 ? -38.023 -5.194 -6.617 1.00 54.44 284 LYS A N 1
ATOM 2224 C CA . LYS A 1 284 ? -39.242 -4.392 -6.763 1.00 54.44 284 LYS A CA 1
ATOM 2225 C C . LYS A 1 284 ? -39.252 -3.686 -8.119 1.00 54.44 284 LYS A C 1
ATOM 2227 O O . LYS A 1 284 ? -38.706 -2.600 -8.262 1.00 54.44 284 LYS A O 1
ATOM 2232 N N . GLY A 1 285 ? -39.874 -4.323 -9.111 1.00 57.81 285 GLY A N 1
ATOM 2233 C CA . GLY A 1 285 ? -40.128 -3.724 -10.430 1.00 57.81 285 GLY A CA 1
ATOM 2234 C C . GLY A 1 285 ? -39.896 -4.643 -11.629 1.00 57.81 285 GLY A C 1
ATOM 2235 O O . GLY A 1 285 ? -40.239 -4.267 -12.743 1.00 57.81 285 GLY A O 1
ATOM 2236 N N . LYS A 1 286 ? -39.353 -5.848 -11.425 1.00 54.16 286 LYS A N 1
ATOM 2237 C CA . LYS A 1 286 ? -39.314 -6.889 -12.459 1.00 54.16 286 LYS A CA 1
ATOM 2238 C C . LYS A 1 286 ? -40.484 -7.841 -12.239 1.00 54.16 286 LYS A C 1
ATOM 2240 O O . LYS A 1 286 ? -40.325 -8.846 -11.558 1.00 54.16 286 LYS A O 1
ATOM 2245 N N . PHE A 1 287 ? -41.653 -7.502 -12.771 1.00 59.47 287 PHE A N 1
ATOM 2246 C CA . PHE A 1 287 ? -42.663 -8.528 -13.024 1.00 59.47 287 PHE A CA 1
ATOM 2247 C C . PHE A 1 287 ? -42.122 -9.406 -14.149 1.00 59.47 287 PHE A C 1
ATOM 2249 O O . PHE A 1 287 ? -41.703 -8.884 -15.185 1.00 59.47 287 PHE A O 1
ATOM 2256 N N . THR A 1 288 ? -42.046 -10.714 -13.928 1.00 66.19 288 THR A N 1
ATOM 2257 C CA . THR A 1 288 ? -41.774 -11.639 -15.030 1.00 66.19 288 THR A CA 1
ATOM 2258 C C . THR A 1 288 ? -43.064 -11.847 -15.820 1.00 66.19 288 THR A C 1
ATOM 2260 O O . THR A 1 288 ? -44.148 -11.751 -15.251 1.00 66.19 288 THR A O 1
ATOM 2263 N N . GLU A 1 289 ? -42.983 -12.094 -17.132 1.00 61.56 289 GLU A N 1
ATOM 2264 C CA . GLU A 1 289 ? -44.169 -12.227 -18.007 1.00 61.56 289 GLU A CA 1
ATOM 2265 C C . GLU A 1 289 ? -45.179 -13.277 -17.494 1.00 61.56 289 GLU A C 1
ATOM 2267 O O . GLU A 1 289 ? -46.385 -13.132 -17.689 1.00 61.56 289 GLU A O 1
ATOM 2272 N N . ALA A 1 290 ? -44.701 -14.277 -16.746 1.00 61.16 290 ALA A N 1
ATOM 2273 C CA . ALA A 1 290 ? -45.521 -15.288 -16.081 1.00 61.16 290 ALA A CA 1
ATOM 2274 C C . ALA A 1 290 ? -46.439 -14.729 -14.970 1.00 61.16 290 ALA A C 1
ATOM 2276 O O . ALA A 1 290 ? -47.550 -15.225 -14.798 1.00 61.16 290 ALA A O 1
ATOM 2277 N N . ASP A 1 291 ? -46.020 -13.682 -14.249 1.00 62.12 291 ASP A N 1
ATOM 2278 C CA . ASP A 1 291 ? -46.808 -13.075 -13.164 1.00 62.12 291 ASP A CA 1
ATOM 2279 C C . ASP A 1 291 ? -47.969 -12.223 -13.706 1.00 62.12 291 ASP A C 1
ATOM 2281 O O . ASP A 1 291 ? -49.001 -12.077 -13.055 1.00 62.12 291 ASP A O 1
ATOM 2285 N N . VAL A 1 292 ? -47.813 -11.674 -14.918 1.00 64.00 292 VAL A N 1
ATOM 2286 C CA . VAL A 1 292 ? -48.844 -10.881 -15.608 1.00 64.00 292 VAL A CA 1
ATOM 2287 C C . VAL A 1 292 ? -49.898 -11.790 -16.254 1.00 64.00 292 VAL A C 1
ATOM 2289 O O . VAL A 1 292 ? -51.077 -11.444 -16.270 1.00 64.00 292 VAL A O 1
ATOM 2292 N N . ALA A 1 293 ? -49.507 -12.977 -16.733 1.00 62.25 293 ALA A N 1
ATOM 2293 C CA . ALA A 1 293 ? -50.418 -13.933 -17.368 1.00 62.25 293 ALA A CA 1
ATOM 2294 C C . ALA A 1 293 ? -51.448 -14.546 -16.396 1.00 62.25 293 ALA A C 1
ATOM 2296 O O . ALA A 1 293 ? -52.563 -14.858 -16.806 1.00 62.25 293 ALA A O 1
ATOM 2297 N N . MET A 1 294 ? -51.106 -14.680 -15.111 1.00 61.22 294 MET A N 1
ATOM 2298 C CA . MET A 1 294 ? -51.978 -15.285 -14.090 1.00 61.22 294 MET A CA 1
ATOM 2299 C C . MET A 1 294 ? -53.006 -14.313 -13.488 1.00 61.22 294 MET A C 1
ATOM 2301 O O . MET A 1 294 ? -53.910 -14.752 -12.788 1.00 61.22 294 MET A O 1
ATOM 2305 N N . ALA A 1 295 ? -52.893 -13.006 -13.751 1.00 62.19 295 ALA A N 1
ATOM 2306 C CA . ALA A 1 295 ? -53.838 -11.998 -13.257 1.00 62.19 295 ALA A CA 1
ATOM 2307 C C . ALA A 1 295 ? -55.076 -11.814 -14.159 1.00 62.19 295 ALA A C 1
ATOM 2309 O O . ALA A 1 295 ? -56.025 -11.155 -13.753 1.00 62.19 295 ALA A O 1
ATOM 2310 N N . ASN A 1 296 ? -55.065 -12.386 -15.369 1.00 57.31 296 ASN A N 1
ATOM 2311 C CA . ASN A 1 296 ? -56.166 -12.305 -16.339 1.00 57.31 296 ASN A CA 1
ATOM 2312 C C . ASN A 1 296 ? -56.994 -13.601 -16.423 1.00 57.31 296 ASN A C 1
ATOM 2314 O O . ASN A 1 296 ? -57.714 -13.797 -17.400 1.00 57.31 296 ASN A O 1
ATOM 2318 N N . VAL A 1 297 ? -56.870 -14.498 -15.441 1.00 61.84 297 VAL A N 1
ATOM 2319 C CA . VAL A 1 297 ? -57.660 -15.734 -15.370 1.00 61.84 297 VAL A CA 1
ATOM 2320 C C . VAL A 1 297 ? -58.623 -15.637 -14.186 1.00 61.84 297 VAL A C 1
ATOM 2322 O O . VAL A 1 297 ? -58.417 -16.283 -13.164 1.00 61.84 297 VAL A O 1
ATOM 2325 N N . ASP A 1 298 ? -59.642 -14.793 -14.342 1.00 49.72 298 ASP A N 1
ATOM 2326 C CA . ASP A 1 298 ? -60.929 -14.862 -13.636 1.00 49.72 298 ASP A CA 1
ATOM 2327 C C . ASP A 1 298 ? -62.039 -14.979 -14.693 1.00 49.72 298 ASP A C 1
ATOM 2329 O O . ASP A 1 298 ? -61.978 -14.224 -15.695 1.00 49.72 298 ASP A O 1
#

pLDDT: mean 79.95, std 16.15, range [33.53, 96.56]

Foldseek 3Di:
DDDPPPPPVVVVVVVVCVQCPPLLSVLVVLLVQLVVLQVVLVVVCVVVVHRDPSSVVSPVVSVVSVVVSLVSCLCVLVLLVVCLVQLHSPHNPDDPVLSVLSNLLSVLVVLLSVLSNLLSCCCVAPPPVDDDPPDRPNDHDDPPDPNDPSVVSVVSSVVSVVSNVVSVVVSVVVVVVVVVVVVVVVVVVVVLVPPFPAPDDDDDFQFKKAFCDDPCHRDIFGFHDQDVVVQFTFGPPQWDADPVRDTDTDTDHCVRIDTPGDDDDPVSVVVRVVRRVVVVVVPPPDDDPVNVVVVPPD

Organism: NCBI:txid157072

Nearest PDB structures (foldseek):
  8jiv-assembly1_CY  TM=9.703E-01  e=1.068E-09  Triticum aestivum
  8b2l-assembly1_m3  TM=9.758E-01  e=2.037E-09  Nicotiana tabacum
  7qiz-assembly1_a  TM=9.314E-01  e=1.068E-09  Solanum lycopersicum
  9cai-assembly1_CY  TM=9.646E-01  e=2.394E-09  Caenorhabditis elegans
  8ove-assembly1_BZ  TM=9.983E-01  e=3.003E-08  Trypanosoma brucei brucei

Secondary structure (DSSP, 8-state):
----SSHHHHHHHHHHHHHHTSTTTHHHHHHHHHHHHHHHHHHHHHHHTS--HHHHHHHHHHHHHHHHHHHHGGGHHHHHHHHHHHTSSS-S---HHHHHHHHHHHHHHHHHHHHHHHHHHHIIIII----STT-----PPPTTS----HHHHHHHHHHHHHHHHHHHHHHHHHHHHHHHHHHHHHHHHHHTS-----S-----TT-EEEE-SSTTTT-EEEEEEEEGGGTEEEEEEEEEE-TTS-EEEEEE-GGGEEEEE----HHHHHHHHHH-HHHHTTTSS---HHHHHGGG--